Protein AF-A0A699QUN2-F1 (afdb_monomer)

Foldseek 3Di:
DVVQVVCVVVVVPDHFPDWDFDDDDPPPVCVVVVVVVVVVVVVVVVVVVVVVVVVVVVVVVVVVVVVVVVVVVVVVVVVVVVVVVVVVVVVVVLVVQCVVPPVVSVVVVVVVVVCVVCVPPQDWDFDPVPDDPDTDTDGPPPPPPDDDDDDDDDDPPPDPPPPPVVVVVVVVVVVVVVQQVQQKDFADPQKWKQKDAVNHRDDIDPDGGIDGHGGPPGIDIDIDGPPKDKDKDPWDWDADPVRDITTIMGMDIDD

Solvent-accessible surface area (backbone atoms only — not comparable to full-atom values): 15583 Å² total; per-residue (Å²): 117,71,66,65,53,51,38,62,72,65,70,64,86,68,78,85,88,68,86,53,82,78,78,83,76,71,55,84,94,48,38,68,60,54,52,48,53,50,53,50,50,54,51,50,52,52,50,53,52,49,54,52,50,54,52,49,53,52,50,51,51,52,50,51,53,51,49,54,54,51,52,52,50,51,50,52,52,51,51,52,50,51,51,50,51,52,51,49,54,49,50,52,52,51,54,53,43,34,75,74,47,44,71,58,40,56,51,51,52,50,51,49,52,49,49,64,76,36,71,87,52,91,68,81,51,82,56,87,82,63,82,57,105,61,84,59,65,64,75,73,79,75,76,83,70,86,74,87,76,90,80,81,84,81,83,75,68,84,59,78,78,71,73,57,61,71,61,52,49,51,50,50,52,52,50,51,50,54,50,54,62,54,16,59,41,80,47,56,86,79,46,32,40,40,37,22,45,82,82,44,81,78,47,80,49,76,73,67,40,81,43,84,48,61,41,76,88,53,35,49,78,47,78,41,70,76,65,71,46,74,52,69,51,69,86,38,83,44,77,46,99,87,73,50,75,43,57,37,50,44,78,49,75,54,119

Structure (mmCIF, N/CA/C/O backbone):
data_AF-A0A699QUN2-F1
#
_entry.id   AF-A0A699QUN2-F1
#
loop_
_atom_site.group_PDB
_atom_site.id
_atom_site.type_symbol
_atom_site.label_atom_id
_atom_site.label_alt_id
_atom_site.label_comp_id
_atom_site.label_asym_id
_atom_site.label_entity_id
_atom_site.label_seq_id
_atom_site.pdbx_PDB_ins_code
_atom_site.Cartn_x
_atom_site.Cartn_y
_atom_site.Cartn_z
_atom_site.occupancy
_atom_site.B_iso_or_equiv
_atom_site.auth_seq_id
_atom_site.auth_comp_id
_atom_site.auth_asym_id
_atom_site.auth_atom_id
_atom_site.pdbx_PDB_model_num
ATOM 1 N N . ASN A 1 1 ? -49.139 -5.709 41.988 1.00 57.75 1 ASN A N 1
ATOM 2 C CA . ASN A 1 1 ? -49.196 -4.240 42.141 1.00 57.75 1 ASN A CA 1
ATOM 3 C C . ASN A 1 1 ? -50.456 -3.815 42.882 1.00 57.75 1 ASN A C 1
ATOM 5 O O . ASN A 1 1 ? -51.545 -3.987 42.351 1.00 57.75 1 ASN A O 1
ATOM 9 N N . ALA A 1 2 ? -50.328 -3.329 44.121 1.00 63.03 2 ALA A N 1
ATOM 10 C CA . ALA A 1 2 ? -51.461 -2.827 44.912 1.00 63.03 2 ALA A CA 1
ATOM 11 C C . ALA A 1 2 ? -52.044 -1.532 44.315 1.00 63.03 2 ALA A C 1
ATOM 13 O O . ALA A 1 2 ? -53.252 -1.439 44.135 1.00 63.03 2 ALA A O 1
ATOM 14 N N . VAL A 1 3 ? -51.171 -0.635 43.849 1.00 63.34 3 VAL A N 1
ATOM 15 C CA . VAL A 1 3 ? -51.520 0.656 43.231 1.00 63.34 3 VAL A CA 1
ATOM 16 C C . VAL A 1 3 ? -52.421 0.504 41.997 1.00 63.34 3 VAL A C 1
ATOM 18 O O . VAL A 1 3 ? -53.424 1.196 41.873 1.00 63.34 3 VAL A O 1
ATOM 21 N N . ALA A 1 4 ? -52.139 -0.466 41.119 1.00 61.50 4 ALA A N 1
ATOM 22 C CA . ALA A 1 4 ? -52.975 -0.742 39.943 1.00 61.50 4 ALA A CA 1
ATOM 23 C C . ALA A 1 4 ? -54.412 -1.174 40.306 1.00 61.50 4 ALA A C 1
ATOM 25 O O . ALA A 1 4 ? -55.352 -0.894 39.567 1.00 61.50 4 ALA A O 1
ATOM 26 N N . ARG A 1 5 ? -54.596 -1.868 41.440 1.00 68.88 5 ARG A N 1
ATOM 27 C CA . ARG A 1 5 ? -55.929 -2.278 41.914 1.00 68.88 5 ARG A CA 1
ATOM 28 C C . ARG A 1 5 ? -56.696 -1.120 42.540 1.00 68.88 5 ARG A C 1
ATOM 30 O O . ARG A 1 5 ? -57.908 -1.061 42.360 1.00 68.88 5 ARG A O 1
ATOM 37 N N . ASP A 1 6 ? -56.008 -0.214 43.226 1.00 69.50 6 ASP A N 1
ATOM 38 C CA . ASP A 1 6 ? -56.639 0.969 43.815 1.00 69.50 6 ASP A CA 1
ATOM 39 C C . ASP A 1 6 ? -57.068 1.973 42.737 1.00 69.50 6 ASP A C 1
ATOM 41 O O . ASP A 1 6 ? -58.201 2.448 42.770 1.00 69.50 6 ASP A O 1
ATOM 45 N N . LEU A 1 7 ? -56.244 2.194 41.704 1.00 67.19 7 LEU A N 1
ATOM 46 C CA . LEU A 1 7 ? -56.600 3.037 40.551 1.00 67.19 7 LEU A CA 1
ATOM 47 C C . LEU A 1 7 ? -57.830 2.514 39.790 1.00 67.19 7 LEU A C 1
ATOM 49 O O . LEU A 1 7 ? -58.663 3.300 39.341 1.00 67.19 7 LEU A O 1
ATOM 53 N N . LYS A 1 8 ? -57.976 1.186 39.697 1.00 68.12 8 LYS A N 1
ATOM 54 C CA . LYS A 1 8 ? -59.126 0.534 39.054 1.00 68.12 8 LYS A CA 1
ATOM 55 C C . LYS A 1 8 ? -60.399 0.590 39.905 1.00 68.12 8 LYS A C 1
ATOM 57 O O . LYS A 1 8 ? -61.491 0.612 39.356 1.00 68.12 8 LYS A O 1
ATOM 62 N N . LYS A 1 9 ? -60.273 0.627 41.236 1.00 76.88 9 LYS A N 1
ATOM 63 C CA . LYS A 1 9 ? -61.409 0.838 42.152 1.00 76.88 9 LYS A CA 1
ATOM 64 C C . LYS A 1 9 ? -61.905 2.281 42.167 1.00 76.88 9 LYS A C 1
ATOM 66 O O . LYS A 1 9 ? -63.080 2.497 42.434 1.00 76.88 9 LYS A O 1
ATOM 71 N N . LEU A 1 10 ? -61.021 3.241 41.908 1.00 78.62 10 LEU A N 1
ATOM 72 C CA . LEU A 1 10 ? -61.346 4.669 41.868 1.00 78.62 10 LEU A CA 1
ATOM 73 C C . LEU A 1 10 ? -61.929 5.129 40.521 1.00 78.62 10 LEU A C 1
ATOM 75 O O . LEU A 1 10 ? -62.177 6.317 40.362 1.00 78.62 10 LEU A O 1
ATOM 79 N N . ASP A 1 11 ? -62.114 4.214 39.562 1.00 67.69 11 ASP A N 1
ATOM 80 C CA . ASP A 1 11 ? -62.575 4.493 38.192 1.00 67.69 11 ASP A CA 1
ATOM 81 C C . ASP A 1 11 ? -61.817 5.660 37.526 1.00 67.69 11 ASP A C 1
ATOM 83 O O . ASP A 1 11 ? -62.359 6.489 36.803 1.00 67.69 11 ASP A O 1
ATOM 87 N N . SER A 1 12 ? -60.514 5.745 37.814 1.00 69.62 12 SER A N 1
ATOM 88 C CA . SER A 1 12 ? -59.685 6.911 37.494 1.00 69.62 12 SER A CA 1
ATOM 89 C C . SER A 1 12 ? -59.387 7.069 35.996 1.00 69.62 12 SER A C 1
ATOM 91 O O . SER A 1 12 ? -58.803 8.078 35.606 1.00 69.62 12 SER A O 1
ATOM 93 N N . GLY A 1 13 ? -59.689 6.064 35.166 1.00 61.47 13 GLY A N 1
ATOM 94 C CA . GLY A 1 13 ? -59.331 6.044 33.741 1.00 61.47 13 GLY A CA 1
ATOM 95 C C . GLY A 1 13 ? -57.823 5.951 33.444 1.00 61.47 13 GLY A C 1
ATOM 96 O O . GLY A 1 13 ? -57.428 6.080 32.291 1.00 61.47 13 GLY A O 1
ATOM 97 N N . VAL A 1 14 ? -56.973 5.729 34.456 1.00 54.78 14 VAL A N 1
ATOM 98 C CA . VAL A 1 14 ? -55.505 5.669 34.324 1.00 54.78 14 VAL A CA 1
ATOM 99 C C . VAL A 1 14 ? -55.027 4.215 34.327 1.00 54.78 14 VAL A C 1
ATOM 101 O O . VAL A 1 14 ? -55.228 3.485 35.300 1.00 54.78 14 VAL A O 1
ATOM 104 N N . GLU A 1 15 ? -54.360 3.800 33.249 1.00 58.66 15 GLU A N 1
ATOM 105 C CA . GLU A 1 15 ? -53.767 2.469 33.088 1.00 58.66 15 GLU A CA 1
ATOM 106 C C . GLU A 1 15 ? -52.247 2.518 33.312 1.00 58.66 15 GLU A C 1
ATOM 108 O O . GLU A 1 15 ? -51.535 3.315 32.701 1.00 58.66 15 GLU A O 1
ATOM 113 N N . ILE A 1 16 ? -51.727 1.662 34.203 1.00 59.19 16 ILE A N 1
ATOM 114 C CA . ILE A 1 16 ? -50.277 1.530 34.406 1.00 59.19 16 ILE A CA 1
ATOM 115 C C . ILE A 1 16 ? -49.707 0.697 33.256 1.00 59.19 16 ILE A C 1
ATOM 117 O O . ILE A 1 16 ? -49.774 -0.530 33.287 1.00 59.19 16 ILE A O 1
ATOM 121 N N . LEU A 1 17 ? -49.124 1.375 32.267 1.00 67.12 17 LEU A N 1
ATOM 122 C CA . LEU A 1 17 ? -48.535 0.750 31.078 1.00 67.12 17 LEU A CA 1
ATOM 123 C C . LEU A 1 17 ? -47.199 0.042 31.369 1.00 67.12 17 LEU A C 1
ATOM 125 O O . LEU A 1 17 ? -46.899 -0.979 30.757 1.00 67.12 17 LEU A O 1
ATOM 129 N N . ALA A 1 18 ? -46.400 0.553 32.313 1.00 55.06 18 ALA A N 1
ATOM 130 C CA . ALA A 1 18 ? -45.135 -0.059 32.723 1.00 55.06 18 ALA A CA 1
ATOM 131 C C . ALA A 1 18 ? -44.720 0.359 34.144 1.00 55.06 18 ALA A C 1
ATOM 133 O O . ALA A 1 18 ? -45.026 1.457 34.605 1.00 55.06 18 ALA A O 1
ATOM 134 N N . THR A 1 19 ? -43.990 -0.515 34.840 1.00 64.56 19 THR A N 1
ATOM 135 C CA . THR A 1 19 ? -43.278 -0.205 36.090 1.00 64.56 19 THR A CA 1
ATOM 136 C C . THR A 1 19 ? -41.790 -0.400 35.825 1.00 64.56 19 THR A C 1
ATOM 138 O O . THR A 1 19 ? -41.364 -1.525 35.573 1.00 64.56 19 THR A O 1
ATOM 141 N N . VAL A 1 20 ? -41.012 0.684 35.840 1.00 56.09 20 VAL A N 1
ATOM 142 C CA . VAL A 1 20 ? -39.565 0.651 35.584 1.00 56.09 20 VAL A CA 1
ATOM 143 C C . VAL A 1 20 ? -38.830 0.691 36.922 1.00 56.09 20 VAL A C 1
ATOM 145 O O . VAL A 1 20 ? -39.090 1.563 37.747 1.00 56.09 20 VAL A O 1
ATOM 148 N N . VAL A 1 21 ? -37.943 -0.280 37.151 1.00 61.69 21 VAL A N 1
ATOM 149 C CA . VAL A 1 21 ? -37.075 -0.335 38.336 1.00 61.69 21 VAL A CA 1
ATOM 150 C C . VAL A 1 21 ? -35.795 0.431 38.019 1.00 61.69 21 VAL A C 1
ATOM 152 O O . VAL A 1 21 ? -35.067 0.052 37.106 1.00 61.69 21 VAL A O 1
ATOM 155 N N . GLU A 1 22 ? -35.528 1.507 38.757 1.00 58.03 22 GLU A N 1
ATOM 156 C CA . GLU A 1 22 ? -34.495 2.483 38.387 1.00 58.03 22 GLU A CA 1
ATOM 157 C C . GLU A 1 22 ? -33.083 2.133 38.898 1.00 58.03 22 GLU A C 1
ATOM 159 O O . GLU A 1 22 ? -32.103 2.717 38.443 1.00 58.03 22 GLU A O 1
ATOM 164 N N . SER A 1 23 ? -32.906 1.172 39.818 1.00 53.22 23 SER A N 1
ATOM 165 C CA . SER A 1 23 ? -31.558 0.799 40.292 1.00 53.22 23 SER A CA 1
ATOM 166 C C . SER A 1 23 ? -31.484 -0.587 40.939 1.00 53.22 23 SER A C 1
ATOM 168 O O . SER A 1 23 ? -32.211 -0.872 41.887 1.00 53.22 23 SER A O 1
ATOM 170 N N . ILE A 1 24 ? -30.528 -1.415 40.502 1.00 56.91 24 ILE A N 1
ATOM 171 C CA . ILE A 1 24 ? -30.120 -2.656 41.179 1.00 56.91 24 ILE A CA 1
ATOM 172 C C . ILE A 1 24 ? -28.636 -2.505 41.529 1.00 56.91 24 ILE A C 1
ATOM 174 O O . ILE A 1 24 ? -27.765 -2.797 40.715 1.00 56.91 24 ILE A O 1
ATOM 178 N N . HIS A 1 25 ? -28.328 -1.999 42.722 1.00 66.06 25 HIS A N 1
ATOM 179 C CA . HIS A 1 25 ? -26.957 -2.066 43.233 1.00 66.06 25 HIS A CA 1
ATOM 180 C C . HIS A 1 25 ? -26.686 -3.491 43.738 1.00 66.06 25 HIS A C 1
ATOM 182 O O . HIS A 1 25 ? -27.567 -4.073 44.381 1.00 66.06 25 HIS A O 1
ATOM 188 N N . PRO A 1 26 ? -25.505 -4.082 43.464 1.00 67.50 26 PRO A N 1
ATOM 189 C CA . PRO A 1 26 ? -25.192 -5.409 43.968 1.00 67.50 26 PRO A CA 1
ATOM 190 C C . PRO A 1 26 ? -25.201 -5.394 45.508 1.00 67.50 26 PRO A C 1
ATOM 192 O O . PRO A 1 26 ? -24.651 -4.470 46.114 1.00 67.50 26 PRO A O 1
ATOM 195 N N . PRO A 1 27 ? -25.828 -6.389 46.162 1.00 74.19 27 PRO A N 1
ATOM 196 C CA . PRO A 1 27 ? -25.902 -6.451 47.618 1.00 74.19 27 PRO A CA 1
ATOM 197 C C . PRO A 1 27 ? -24.494 -6.496 48.230 1.00 74.19 27 PRO A C 1
ATOM 199 O O . PRO A 1 27 ? -23.584 -7.100 47.659 1.00 74.19 27 PRO A O 1
ATOM 202 N N . ALA A 1 28 ? -24.308 -5.886 49.406 1.00 71.06 28 ALA A N 1
ATOM 203 C CA . ALA A 1 28 ? -22.988 -5.644 50.010 1.00 71.06 28 ALA A CA 1
ATOM 204 C C . ALA A 1 28 ? -22.102 -6.904 50.146 1.00 71.06 28 ALA A C 1
ATOM 206 O O . ALA A 1 28 ? -20.885 -6.813 50.014 1.00 71.06 28 ALA A O 1
ATOM 207 N N . GLY A 1 29 ? -22.700 -8.087 50.336 1.00 74.00 29 GLY A N 1
ATOM 208 C CA . GLY A 1 29 ? -21.975 -9.364 50.402 1.00 74.00 29 GLY A CA 1
ATOM 209 C C . GLY A 1 29 ? -21.431 -9.886 49.060 1.00 74.00 29 GLY A C 1
ATOM 210 O O . GLY A 1 29 ? -20.548 -10.737 49.064 1.00 74.00 29 GLY A O 1
ATOM 211 N N . ALA A 1 30 ? -21.918 -9.381 47.919 1.00 76.94 30 ALA A N 1
ATOM 212 C CA . ALA A 1 30 ? -21.550 -9.833 46.568 1.00 76.94 30 ALA A CA 1
ATOM 213 C C . ALA A 1 30 ? -20.803 -8.774 45.732 1.00 76.94 30 ALA A C 1
ATOM 215 O O . ALA A 1 30 ? -20.322 -9.080 44.639 1.00 76.94 30 ALA A O 1
ATOM 216 N N . ALA A 1 31 ? -20.673 -7.541 46.233 1.00 78.56 31 ALA A N 1
ATOM 217 C CA . ALA A 1 31 ? -20.021 -6.439 45.523 1.00 78.56 31 ALA A CA 1
ATOM 218 C C . ALA A 1 31 ? -18.580 -6.779 45.093 1.00 78.56 31 ALA A C 1
ATOM 220 O O . ALA A 1 31 ? -18.207 -6.538 43.947 1.00 78.56 31 ALA A O 1
ATOM 221 N N . ASN A 1 32 ? -17.797 -7.429 45.963 1.00 81.44 32 ASN A N 1
ATOM 222 C CA . ASN A 1 32 ? -16.419 -7.836 45.656 1.00 81.44 32 ASN A CA 1
ATOM 223 C C . ASN A 1 32 ? -16.340 -8.812 44.471 1.00 81.44 32 ASN A C 1
ATOM 225 O O . ASN A 1 32 ? -15.473 -8.664 43.613 1.00 81.44 32 ASN A O 1
ATOM 229 N N . ALA A 1 33 ? -17.266 -9.773 44.388 1.00 85.69 33 ALA A N 1
ATOM 230 C CA . ALA A 1 33 ? -17.332 -10.705 43.264 1.00 85.69 33 ALA A CA 1
ATOM 231 C C . ALA A 1 33 ? -17.708 -9.979 41.961 1.00 85.69 33 ALA A C 1
ATOM 233 O O . ALA A 1 33 ? -17.104 -10.225 40.920 1.00 85.69 33 ALA A O 1
ATOM 234 N N . TYR A 1 34 ? -18.641 -9.024 42.027 1.00 84.69 34 TYR A N 1
ATOM 235 C CA . TYR A 1 34 ? -19.013 -8.186 40.883 1.00 84.69 34 TYR A CA 1
ATOM 236 C C . TYR A 1 34 ? -17.848 -7.324 40.378 1.00 84.69 34 TYR A C 1
ATOM 238 O O . TYR A 1 34 ? -17.599 -7.260 39.175 1.00 84.69 34 TYR A O 1
ATOM 246 N N . HIS A 1 35 ? -17.104 -6.677 41.279 1.00 87.00 35 HIS A N 1
ATOM 247 C CA . HIS A 1 35 ? -15.918 -5.901 40.913 1.00 87.00 35 HIS A CA 1
ATOM 248 C C . HIS A 1 35 ? -14.803 -6.786 40.345 1.00 87.00 35 HIS A C 1
ATOM 250 O O . HIS A 1 35 ? -14.142 -6.377 39.393 1.00 87.00 35 HIS A O 1
ATOM 256 N N . ALA A 1 36 ? -14.634 -8.009 40.858 1.00 90.69 36 ALA A N 1
ATOM 257 C CA . ALA A 1 36 ? -13.678 -8.968 40.312 1.00 90.69 36 ALA A CA 1
ATOM 258 C C . ALA A 1 36 ? -14.030 -9.378 38.871 1.00 90.69 36 ALA A C 1
ATOM 260 O O . ALA A 1 36 ? -13.145 -9.403 38.018 1.00 90.69 36 ALA A O 1
ATOM 261 N N . VAL A 1 37 ? -15.311 -9.627 38.567 1.00 93.56 37 VAL A N 1
ATOM 262 C CA . VAL A 1 37 ? -15.767 -9.906 37.191 1.00 93.56 37 VAL A CA 1
ATOM 263 C C . VAL A 1 37 ? -15.518 -8.707 36.277 1.00 93.56 37 VAL A C 1
ATOM 265 O O . VAL A 1 37 ? -15.000 -8.878 35.176 1.00 93.56 37 VAL A O 1
ATOM 268 N N . GLN A 1 38 ? -15.815 -7.487 36.734 1.00 90.31 38 GLN A N 1
ATOM 269 C CA . GLN A 1 38 ? -15.546 -6.275 35.953 1.00 90.31 38 GLN A CA 1
ATOM 270 C C . GLN A 1 38 ? -14.048 -6.079 35.684 1.00 90.31 38 GLN A C 1
ATOM 272 O O . GLN A 1 38 ? -13.654 -5.816 34.549 1.00 90.31 38 GLN A O 1
ATOM 277 N N . ALA A 1 39 ? -13.199 -6.262 36.697 1.00 93.31 39 ALA A N 1
ATOM 278 C CA . ALA A 1 39 ? -11.749 -6.177 36.545 1.00 93.31 39 ALA A CA 1
ATOM 279 C C . ALA A 1 39 ? -11.210 -7.249 35.581 1.00 93.31 39 ALA A C 1
ATOM 281 O O . ALA A 1 39 ? -10.374 -6.952 34.722 1.00 93.31 39 ALA A O 1
ATOM 282 N N . ALA A 1 40 ? -11.721 -8.481 35.673 1.00 95.06 40 ALA A N 1
ATOM 283 C CA . ALA A 1 40 ? -11.396 -9.554 34.738 1.00 95.06 40 ALA A CA 1
ATOM 284 C C . ALA A 1 40 ? -11.837 -9.216 33.305 1.00 95.06 40 ALA A C 1
ATOM 286 O O . ALA A 1 40 ? -11.082 -9.457 32.364 1.00 95.06 40 ALA A O 1
ATOM 287 N N . GLN A 1 41 ? -13.008 -8.597 33.126 1.00 97.19 41 GLN A N 1
ATOM 288 C CA . GLN A 1 41 ? -13.494 -8.165 31.816 1.00 97.19 41 GLN A CA 1
ATOM 289 C C . GLN A 1 41 ? -12.615 -7.063 31.211 1.00 97.19 41 GLN A C 1
ATOM 291 O O . GLN A 1 41 ? -12.249 -7.159 30.040 1.00 97.19 41 GLN A O 1
ATOM 296 N N . ILE A 1 42 ? -12.217 -6.061 32.001 1.00 94.81 42 ILE A N 1
ATOM 297 C CA . ILE A 1 42 ? -11.279 -5.014 31.563 1.00 94.81 42 ILE A CA 1
ATOM 298 C C . ILE A 1 42 ? -9.937 -5.640 31.156 1.00 94.81 42 ILE A C 1
ATOM 300 O O . ILE A 1 42 ? -9.399 -5.327 30.095 1.00 94.81 42 ILE A O 1
ATOM 304 N N . SER A 1 43 ? -9.425 -6.578 31.959 1.00 97.31 43 SER A N 1
ATOM 305 C CA . SER A 1 43 ? -8.168 -7.286 31.679 1.00 97.31 43 SER A CA 1
ATOM 306 C C . SER A 1 43 ? -8.251 -8.108 30.389 1.00 97.31 43 SER A C 1
ATOM 308 O O . SER A 1 43 ? -7.343 -8.060 29.562 1.00 97.31 43 SER A O 1
ATOM 310 N N . ALA A 1 44 ? -9.361 -8.819 30.172 1.00 96.62 44 ALA A N 1
ATOM 311 C CA . ALA A 1 44 ? -9.600 -9.585 28.953 1.00 96.62 44 ALA A CA 1
ATOM 312 C C . ALA A 1 44 ? -9.675 -8.677 27.715 1.00 96.62 44 ALA A C 1
ATOM 314 O O . ALA A 1 44 ? -9.061 -8.977 26.693 1.00 96.62 44 ALA A O 1
ATOM 315 N N . GLN A 1 45 ? -10.370 -7.539 27.809 1.00 97.00 45 GLN A N 1
ATOM 316 C CA . GLN A 1 45 ? -10.430 -6.560 26.721 1.00 97.00 45 GLN A CA 1
ATOM 317 C C . GLN A 1 45 ? -9.053 -5.961 26.411 1.00 97.00 45 GLN A C 1
ATOM 319 O O . GLN A 1 45 ? -8.708 -5.825 25.237 1.00 97.00 45 GLN A O 1
ATOM 324 N N . ALA A 1 46 ? -8.242 -5.670 27.433 1.00 97.31 46 ALA A N 1
ATOM 325 C CA . ALA A 1 46 ? -6.875 -5.187 27.255 1.00 97.31 46 ALA A CA 1
ATOM 326 C C . ALA A 1 46 ? -5.983 -6.221 26.546 1.00 97.31 46 ALA A C 1
ATOM 328 O O . ALA A 1 46 ? -5.245 -5.865 25.627 1.00 97.31 46 ALA A O 1
ATOM 329 N N . LEU A 1 47 ? -6.088 -7.505 26.911 1.00 97.88 47 LEU A N 1
ATOM 330 C CA . LEU A 1 47 ? -5.363 -8.589 26.238 1.00 97.88 47 LEU A CA 1
ATOM 331 C C . LEU A 1 47 ? -5.791 -8.736 24.773 1.00 97.88 47 LEU A C 1
ATOM 333 O O . LEU A 1 47 ? -4.937 -8.798 23.895 1.00 97.88 47 LEU A O 1
ATOM 337 N N . ILE A 1 48 ? -7.097 -8.713 24.488 1.00 97.62 48 ILE A N 1
ATOM 338 C CA . ILE A 1 48 ? -7.610 -8.779 23.110 1.00 97.62 48 ILE A CA 1
ATOM 339 C C . ILE A 1 48 ? -7.098 -7.596 22.281 1.00 97.62 48 ILE A C 1
ATOM 341 O O . ILE A 1 48 ? -6.685 -7.780 21.137 1.00 97.62 48 ILE A O 1
ATOM 345 N N . ALA A 1 49 ? -7.121 -6.383 22.839 1.00 96.06 49 ALA A N 1
ATOM 346 C CA . ALA A 1 49 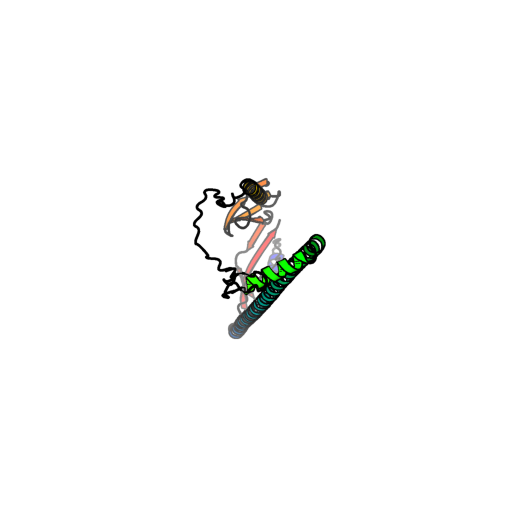? -6.617 -5.196 22.157 1.00 96.06 49 ALA A CA 1
ATOM 347 C C . ALA A 1 49 ? -5.110 -5.302 21.872 1.00 96.06 49 ALA A C 1
ATOM 349 O O . ALA A 1 49 ? -4.683 -4.995 20.760 1.00 96.06 49 ALA A O 1
ATOM 350 N N . ARG A 1 50 ? -4.321 -5.795 22.837 1.00 97.75 50 ARG A N 1
ATOM 351 C CA . ARG A 1 50 ? -2.878 -6.021 22.678 1.00 97.75 50 ARG A CA 1
ATOM 352 C C . ARG A 1 50 ? -2.572 -7.026 21.569 1.00 97.75 50 ARG A C 1
ATOM 354 O O . ARG A 1 50 ? -1.765 -6.719 20.698 1.00 97.75 50 ARG A O 1
ATOM 361 N N . GLU A 1 51 ? -3.219 -8.189 21.580 1.00 97.31 51 GLU A N 1
ATOM 362 C CA . GLU A 1 51 ? -2.989 -9.226 20.564 1.00 97.31 51 GLU A CA 1
ATOM 363 C C . GLU A 1 51 ? -3.437 -8.767 19.171 1.00 97.31 51 GLU A C 1
ATOM 365 O O . GLU A 1 51 ? -2.763 -9.030 18.178 1.00 97.31 51 GLU A O 1
ATOM 370 N N . ARG A 1 52 ? -4.533 -8.001 19.079 1.00 97.88 52 ARG A N 1
ATOM 371 C CA . ARG A 1 52 ? -4.940 -7.369 17.814 1.00 97.88 52 ARG A CA 1
ATOM 372 C C . ARG A 1 52 ? -3.920 -6.347 17.320 1.00 97.88 52 ARG A C 1
ATOM 374 O O . ARG A 1 52 ? -3.685 -6.291 16.118 1.00 97.88 52 ARG A O 1
ATOM 381 N N . GLY A 1 53 ? -3.322 -5.569 18.222 1.00 98.00 53 GLY A N 1
ATOM 382 C CA . GLY A 1 53 ? -2.226 -4.657 17.895 1.00 98.00 53 GLY A CA 1
ATOM 383 C C . GLY A 1 53 ? -1.023 -5.406 17.325 1.00 98.00 53 GLY A C 1
ATOM 384 O O . GLY A 1 53 ? -0.598 -5.114 16.213 1.00 98.00 53 GLY A O 1
ATOM 385 N N . ALA A 1 54 ? -0.559 -6.448 18.020 1.00 97.38 54 ALA A N 1
ATOM 386 C CA . ALA A 1 54 ? 0.559 -7.275 17.564 1.00 97.38 54 ALA A CA 1
ATOM 387 C C . ALA A 1 54 ? 0.284 -7.947 16.204 1.00 97.38 54 ALA A C 1
ATOM 389 O O . ALA A 1 54 ? 1.147 -7.956 15.326 1.00 97.38 54 ALA A O 1
ATOM 390 N N . ALA A 1 55 ? -0.932 -8.461 15.996 1.00 97.00 55 ALA A N 1
ATOM 391 C CA . ALA A 1 55 ? -1.340 -9.037 14.717 1.00 97.00 55 ALA A CA 1
ATOM 392 C C . ALA A 1 55 ? -1.376 -7.992 13.586 1.00 97.00 55 ALA A C 1
ATOM 394 O O . ALA A 1 55 ? -0.968 -8.291 12.463 1.00 97.00 55 ALA A O 1
ATOM 395 N N . ALA A 1 56 ? -1.838 -6.768 13.869 1.00 97.88 56 ALA A N 1
ATOM 396 C CA . ALA A 1 56 ? -1.838 -5.672 12.903 1.00 97.88 56 ALA A CA 1
ATOM 397 C C . ALA A 1 56 ? -0.410 -5.245 12.532 1.00 97.88 56 ALA A C 1
ATOM 399 O O . ALA A 1 56 ? -0.116 -5.087 11.348 1.00 97.88 56 ALA A O 1
ATOM 400 N N . ASP A 1 57 ? 0.493 -5.138 13.509 1.00 97.88 57 ASP A N 1
ATOM 401 C CA . ASP A 1 57 ? 1.906 -4.829 13.267 1.00 97.88 57 ASP A CA 1
ATOM 402 C C . ASP A 1 57 ? 2.565 -5.897 12.388 1.00 97.88 57 ASP A C 1
ATOM 404 O O . ASP A 1 57 ? 3.226 -5.576 11.398 1.00 97.88 57 ASP A O 1
ATOM 408 N N . GLN A 1 58 ? 2.325 -7.178 12.684 1.00 97.69 58 GLN A N 1
ATOM 409 C CA . GLN A 1 58 ? 2.837 -8.281 11.874 1.00 97.69 58 GLN A CA 1
ATOM 410 C C . GLN A 1 58 ? 2.278 -8.254 10.442 1.00 97.69 58 GLN A C 1
ATOM 412 O O . GLN A 1 58 ? 3.026 -8.483 9.489 1.00 97.69 58 GLN A O 1
ATOM 417 N N . ALA A 1 59 ? 0.989 -7.951 10.267 1.00 97.75 59 ALA A N 1
ATOM 418 C CA . ALA A 1 59 ? 0.378 -7.822 8.946 1.00 97.75 59 ALA A CA 1
ATOM 419 C C . ALA A 1 59 ? 0.971 -6.645 8.153 1.00 97.75 59 ALA A C 1
ATOM 421 O O . ALA A 1 59 ? 1.292 -6.808 6.977 1.00 97.75 59 ALA A O 1
ATOM 422 N N . ASN A 1 60 ? 1.178 -5.495 8.799 1.00 97.62 60 ASN A N 1
ATOM 423 C CA . ASN A 1 60 ? 1.794 -4.319 8.184 1.00 97.62 60 ASN A CA 1
ATOM 424 C C . ASN A 1 60 ? 3.239 -4.603 7.751 1.00 97.62 60 ASN A C 1
ATOM 426 O O . ASN A 1 60 ? 3.628 -4.251 6.638 1.00 97.62 60 ASN A O 1
ATOM 430 N N . LEU A 1 61 ? 4.024 -5.288 8.589 1.00 98.50 61 LEU A N 1
ATOM 431 C CA . LEU A 1 61 ? 5.379 -5.717 8.234 1.00 98.50 61 LEU A CA 1
ATOM 432 C C . LEU A 1 61 ? 5.367 -6.688 7.049 1.00 98.50 61 LEU A C 1
ATOM 434 O O . LEU A 1 61 ? 6.128 -6.509 6.102 1.00 98.50 61 LEU A O 1
ATOM 438 N N . ALA A 1 62 ? 4.477 -7.682 7.048 1.00 97.75 62 ALA A N 1
ATOM 439 C CA . ALA A 1 62 ? 4.354 -8.611 5.926 1.00 97.75 62 ALA A CA 1
ATOM 440 C C . ALA A 1 62 ? 3.961 -7.893 4.621 1.00 97.75 62 ALA A C 1
ATOM 442 O O . ALA A 1 62 ? 4.526 -8.182 3.566 1.00 97.75 62 ALA A O 1
ATOM 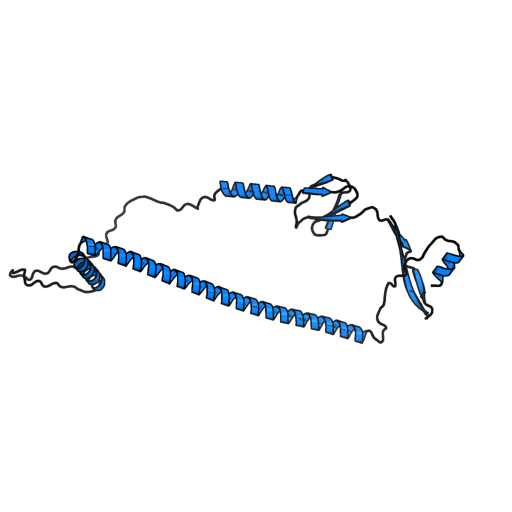443 N N . GLN A 1 63 ? 3.040 -6.926 4.691 1.00 98.31 63 GLN A N 1
ATOM 444 C CA . GLN A 1 63 ? 2.644 -6.098 3.548 1.00 98.31 63 GLN A CA 1
ATOM 445 C C . GLN A 1 63 ? 3.798 -5.233 3.035 1.00 98.31 63 GLN A C 1
ATOM 447 O O . GLN A 1 63 ? 4.010 -5.181 1.826 1.00 98.31 63 GLN A O 1
ATOM 452 N N . LEU A 1 64 ? 4.576 -4.619 3.931 1.00 98.31 64 LEU A N 1
ATOM 453 C CA . LEU A 1 64 ? 5.768 -3.851 3.569 1.00 98.31 64 LEU A CA 1
ATOM 454 C C . LEU A 1 64 ? 6.810 -4.731 2.863 1.00 98.31 64 LEU A C 1
ATOM 456 O O . LEU A 1 64 ? 7.362 -4.352 1.834 1.00 98.31 64 LEU A O 1
ATOM 460 N N . HIS A 1 65 ? 7.076 -5.926 3.390 1.00 98.25 65 HIS A N 1
ATOM 461 C CA . HIS A 1 65 ? 8.012 -6.859 2.761 1.00 98.25 65 HIS A CA 1
ATOM 462 C C . HIS A 1 65 ? 7.519 -7.299 1.378 1.00 98.25 65 HIS A C 1
ATOM 464 O O . HIS A 1 65 ? 8.308 -7.360 0.434 1.00 98.25 65 HIS A O 1
ATOM 470 N N . ALA A 1 66 ? 6.218 -7.566 1.241 1.00 97.94 66 ALA A N 1
ATOM 471 C CA . ALA A 1 66 ? 5.612 -7.911 -0.038 1.00 97.94 66 ALA A CA 1
ATOM 472 C C . ALA A 1 66 ? 5.709 -6.758 -1.049 1.00 97.94 66 ALA A C 1
ATOM 474 O O . ALA A 1 66 ? 6.049 -7.005 -2.206 1.00 97.94 66 ALA A O 1
ATOM 475 N N . SER A 1 67 ? 5.469 -5.509 -0.627 1.00 98.19 67 SER A N 1
ATOM 476 C CA . SER A 1 67 ? 5.580 -4.347 -1.513 1.00 98.19 67 SER A CA 1
ATOM 477 C C . SER A 1 67 ? 7.020 -4.126 -1.967 1.00 98.19 67 SER A C 1
ATOM 479 O O . SER A 1 67 ? 7.255 -3.995 -3.160 1.00 98.19 67 SER A O 1
ATOM 481 N N . ILE A 1 68 ? 7.997 -4.198 -1.055 1.00 98.44 68 ILE A N 1
ATOM 482 C CA . ILE A 1 68 ? 9.423 -4.069 -1.397 1.00 98.44 68 ILE A CA 1
ATOM 483 C C . ILE A 1 68 ? 9.848 -5.161 -2.386 1.00 98.44 68 ILE A C 1
ATOM 485 O O . ILE A 1 68 ? 10.513 -4.869 -3.379 1.00 98.44 68 ILE A O 1
ATOM 489 N N . ALA A 1 69 ? 9.454 -6.415 -2.148 1.00 97.62 69 ALA A N 1
ATOM 490 C CA . ALA A 1 69 ? 9.780 -7.520 -3.046 1.00 97.62 69 ALA A CA 1
ATOM 491 C C . ALA A 1 69 ? 9.158 -7.328 -4.439 1.00 97.62 69 ALA A C 1
ATOM 493 O O . ALA A 1 69 ? 9.821 -7.561 -5.451 1.00 97.62 69 ALA A O 1
ATOM 494 N N . HIS A 1 70 ? 7.904 -6.873 -4.495 1.00 98.12 70 HIS A N 1
ATOM 495 C CA . HIS A 1 70 ? 7.215 -6.593 -5.748 1.00 98.12 70 HIS A CA 1
ATOM 496 C C . HIS A 1 70 ? 7.852 -5.418 -6.504 1.00 98.12 70 HIS A C 1
ATOM 498 O O . HIS A 1 70 ? 8.103 -5.524 -7.704 1.00 98.12 70 HIS A O 1
ATOM 504 N N . ASP A 1 71 ? 8.166 -4.324 -5.813 1.00 97.62 71 ASP A N 1
ATOM 505 C CA . ASP A 1 71 ? 8.790 -3.141 -6.407 1.00 97.62 71 ASP A CA 1
ATOM 506 C C . ASP A 1 71 ? 10.191 -3.457 -6.939 1.00 97.62 71 ASP A C 1
ATOM 508 O O . ASP A 1 71 ? 10.529 -3.067 -8.059 1.00 97.62 71 ASP A O 1
ATOM 512 N N . GLN A 1 72 ? 10.976 -4.243 -6.197 1.00 98.00 72 GLN A N 1
ATOM 513 C CA . GLN A 1 72 ? 12.291 -4.700 -6.640 1.00 98.00 72 GLN A CA 1
ATOM 514 C C . GLN A 1 72 ? 12.192 -5.604 -7.875 1.00 98.00 72 GLN A C 1
ATOM 516 O O . GLN A 1 72 ? 12.956 -5.439 -8.828 1.00 98.00 72 GLN A O 1
ATOM 521 N N . ALA A 1 73 ? 11.240 -6.543 -7.891 1.00 98.06 73 ALA A N 1
ATOM 522 C CA . ALA A 1 73 ? 11.001 -7.402 -9.047 1.00 98.06 73 ALA A CA 1
ATOM 523 C C . ALA A 1 73 ? 10.566 -6.584 -10.274 1.00 98.06 73 ALA A C 1
ATOM 525 O O . ALA A 1 73 ? 11.070 -6.804 -11.378 1.00 98.06 73 ALA A O 1
ATOM 526 N N . ALA A 1 74 ? 9.684 -5.599 -10.084 1.00 97.81 74 ALA A N 1
ATOM 527 C CA . ALA A 1 74 ? 9.237 -4.703 -11.142 1.00 97.81 74 ALA A CA 1
ATOM 528 C C . ALA A 1 74 ? 10.393 -3.851 -11.692 1.00 97.81 74 ALA A C 1
ATOM 530 O O . ALA A 1 74 ? 10.538 -3.746 -12.912 1.00 97.81 74 ALA A O 1
ATOM 531 N N . ALA A 1 75 ? 11.241 -3.290 -10.826 1.00 97.69 75 ALA A N 1
ATOM 532 C CA . ALA A 1 75 ? 12.424 -2.532 -11.228 1.00 97.69 75 ALA A CA 1
ATOM 533 C C . ALA A 1 75 ? 13.395 -3.395 -12.049 1.00 97.69 75 ALA A C 1
ATOM 535 O O . ALA A 1 75 ? 13.724 -3.031 -13.177 1.00 97.69 75 ALA A O 1
ATOM 536 N N . ASN A 1 76 ? 13.750 -4.579 -11.541 1.00 98.12 76 ASN A N 1
ATOM 537 C CA . ASN A 1 76 ? 14.637 -5.511 -12.236 1.00 98.12 76 ASN A CA 1
ATOM 538 C C . ASN A 1 76 ? 14.058 -5.949 -13.591 1.00 98.12 76 ASN A C 1
ATOM 540 O O . ASN A 1 76 ? 14.763 -5.971 -14.595 1.00 98.12 76 ASN A O 1
ATOM 544 N N . SER A 1 77 ? 12.755 -6.245 -13.656 1.00 97.38 77 SER A N 1
ATOM 545 C CA . SER A 1 77 ? 12.110 -6.615 -14.922 1.00 97.38 77 SER A CA 1
ATOM 546 C C . SER A 1 77 ? 12.202 -5.496 -15.964 1.00 97.38 77 SER A C 1
ATOM 548 O O . SER A 1 77 ? 12.523 -5.759 -17.121 1.00 97.38 77 SER A O 1
ATOM 550 N N . ARG A 1 78 ? 11.994 -4.236 -15.556 1.00 97.44 78 ARG A N 1
ATOM 551 C CA . ARG A 1 78 ? 12.094 -3.070 -16.443 1.00 97.44 78 ARG A CA 1
ATOM 552 C C . ARG A 1 78 ? 13.524 -2.829 -16.906 1.00 97.44 78 ARG A C 1
ATOM 554 O O . ARG A 1 78 ? 13.722 -2.505 -18.072 1.00 97.44 78 ARG A O 1
ATOM 561 N N . GLU A 1 79 ? 14.506 -3.011 -16.029 1.00 97.50 79 GLU A N 1
ATOM 562 C CA . GLU A 1 79 ? 15.923 -2.896 -16.377 1.00 97.50 79 GLU A CA 1
ATOM 563 C C . GLU A 1 79 ? 16.342 -3.964 -17.395 1.00 97.50 79 GLU A C 1
ATOM 565 O O . GLU A 1 79 ? 16.936 -3.637 -18.425 1.00 97.50 79 GLU A O 1
ATOM 570 N N . VAL A 1 80 ? 15.950 -5.224 -17.172 1.00 97.50 80 VAL A N 1
ATOM 571 C CA . VAL A 1 80 ? 16.206 -6.330 -18.107 1.00 97.50 80 VAL A CA 1
ATOM 572 C C . VAL A 1 80 ? 15.524 -6.076 -19.450 1.00 97.50 80 VAL A C 1
ATOM 574 O O . VAL A 1 80 ? 16.158 -6.225 -20.492 1.00 97.50 80 VAL A O 1
ATOM 577 N N . MET A 1 81 ? 14.259 -5.643 -19.451 1.00 97.62 81 MET A N 1
ATOM 578 C CA . MET A 1 81 ? 13.536 -5.320 -20.685 1.00 97.62 81 MET A CA 1
ATOM 579 C C . MET A 1 81 ? 14.176 -4.152 -21.442 1.00 97.62 81 MET A C 1
ATOM 581 O O . MET A 1 81 ? 14.346 -4.244 -22.653 1.00 97.62 81 MET A O 1
ATOM 585 N N . SER A 1 82 ? 14.561 -3.080 -20.748 1.00 97.25 82 SER A N 1
ATOM 586 C CA . SER A 1 82 ? 15.229 -1.919 -21.350 1.00 97.25 82 SER A CA 1
ATOM 587 C C . SER A 1 82 ? 16.585 -2.298 -21.953 1.00 97.25 82 SER A C 1
ATOM 589 O O . SER A 1 82 ? 16.911 -1.917 -23.082 1.00 97.25 82 SER A O 1
ATOM 591 N N . THR A 1 83 ? 17.354 -3.122 -21.236 1.00 97.31 83 THR A N 1
ATOM 592 C CA . THR A 1 83 ? 18.639 -3.647 -21.709 1.00 97.31 83 THR A CA 1
ATOM 593 C C . THR A 1 83 ? 18.448 -4.534 -22.938 1.00 97.31 83 THR A C 1
ATOM 595 O O . THR A 1 83 ? 19.160 -4.368 -23.927 1.00 97.31 83 THR A O 1
ATOM 598 N N . ALA A 1 84 ? 17.451 -5.425 -22.921 1.00 97.25 84 ALA A N 1
ATOM 599 C CA . ALA A 1 84 ? 17.127 -6.290 -24.052 1.00 97.25 84 ALA A CA 1
ATOM 600 C C . ALA A 1 84 ? 16.675 -5.489 -25.285 1.00 97.25 84 ALA A C 1
ATOM 602 O O . ALA A 1 84 ? 17.152 -5.750 -26.384 1.00 97.25 84 ALA A O 1
ATOM 603 N N . GLN A 1 85 ? 15.820 -4.477 -25.109 1.00 97.50 85 GLN A N 1
ATOM 604 C CA . GLN A 1 85 ? 15.386 -3.586 -26.193 1.00 97.50 85 GLN A CA 1
ATOM 605 C C . GLN A 1 85 ? 16.556 -2.797 -26.785 1.00 97.50 85 GLN A C 1
ATOM 607 O O . GLN A 1 85 ? 16.670 -2.671 -28.001 1.00 97.50 85 GLN A O 1
ATOM 612 N N . SER A 1 86 ? 17.453 -2.293 -25.936 1.00 97.56 86 SER A N 1
ATOM 613 C CA . SER A 1 86 ? 18.652 -1.582 -26.388 1.00 97.56 86 SER A CA 1
ATOM 614 C C . SER A 1 86 ? 19.589 -2.504 -27.173 1.00 97.56 86 SER A C 1
ATOM 616 O O . SER A 1 86 ? 20.131 -2.101 -28.202 1.00 97.56 86 SER A O 1
ATOM 618 N N . ALA A 1 87 ? 19.759 -3.750 -26.717 1.00 95.69 87 ALA A N 1
ATOM 619 C CA . ALA A 1 87 ? 20.552 -4.759 -27.411 1.00 95.69 87 ALA A CA 1
ATOM 620 C C . ALA A 1 87 ? 19.941 -5.141 -28.769 1.00 95.69 87 ALA A C 1
ATOM 622 O O . ALA A 1 87 ? 20.677 -5.238 -29.747 1.00 95.69 87 ALA A O 1
ATOM 623 N N . ASP A 1 88 ? 18.617 -5.291 -28.847 1.00 96.19 88 ASP A N 1
ATOM 624 C CA . ASP A 1 88 ? 17.897 -5.583 -30.092 1.00 96.19 88 ASP A CA 1
ATOM 625 C C . ASP A 1 88 ? 18.023 -4.439 -31.110 1.00 96.19 88 ASP A C 1
ATOM 627 O O . ASP A 1 88 ? 18.424 -4.657 -32.254 1.00 96.19 88 ASP A O 1
ATOM 631 N N . LEU A 1 89 ? 17.803 -3.191 -30.677 1.00 95.31 89 LEU A N 1
ATOM 632 C CA . LEU A 1 89 ? 17.994 -2.006 -31.521 1.00 95.31 89 LEU A CA 1
ATOM 633 C C . LEU A 1 89 ? 19.431 -1.898 -32.036 1.00 95.31 89 LEU A C 1
ATOM 635 O O . LEU A 1 89 ? 19.650 -1.610 -33.216 1.00 95.31 89 LEU A O 1
ATOM 639 N N . ARG A 1 90 ? 20.416 -2.147 -31.166 1.00 92.56 90 ARG A N 1
ATOM 640 C CA . ARG A 1 90 ? 21.830 -2.151 -31.545 1.00 92.56 90 ARG A CA 1
ATOM 641 C C . ARG A 1 90 ? 22.126 -3.250 -32.561 1.00 92.56 90 ARG A C 1
ATOM 643 O O . ARG A 1 90 ? 22.752 -2.963 -33.576 1.00 92.56 90 ARG A O 1
ATOM 650 N N . PHE A 1 91 ? 21.653 -4.470 -32.323 1.00 95.12 91 PHE A N 1
ATOM 651 C CA . PHE A 1 91 ? 21.838 -5.589 -33.243 1.00 95.12 91 PHE A CA 1
ATOM 652 C C . PHE A 1 91 ? 21.217 -5.302 -34.617 1.00 95.12 91 PHE A C 1
ATOM 654 O O . PHE A 1 91 ? 21.863 -5.508 -35.644 1.00 95.12 91 PHE A O 1
ATOM 661 N N . GLY A 1 92 ? 20.003 -4.746 -34.653 1.00 95.44 92 GLY A N 1
ATOM 662 C CA . GLY A 1 92 ? 19.352 -4.326 -35.893 1.00 95.44 92 GLY A CA 1
ATOM 663 C C . GLY A 1 92 ? 20.139 -3.243 -36.640 1.00 95.44 92 GLY A C 1
ATOM 664 O O . GLY A 1 92 ? 20.308 -3.329 -37.858 1.00 95.44 92 GLY A O 1
ATOM 665 N N . ALA A 1 93 ? 20.676 -2.250 -35.925 1.00 91.69 93 ALA A N 1
ATOM 666 C CA . ALA A 1 93 ? 21.530 -1.219 -36.513 1.00 91.69 93 ALA A CA 1
ATOM 667 C C . ALA A 1 93 ? 22.841 -1.800 -37.073 1.00 91.69 93 ALA A C 1
ATOM 669 O O . ALA A 1 93 ? 23.253 -1.438 -38.176 1.00 91.69 93 ALA A O 1
ATOM 670 N N . GLU A 1 94 ? 23.467 -2.738 -36.358 1.00 90.81 94 GLU A N 1
ATOM 671 C CA . GLU A 1 94 ? 24.680 -3.434 -36.799 1.00 90.81 94 GLU A CA 1
ATOM 672 C C . GLU A 1 94 ? 24.416 -4.294 -38.045 1.00 90.81 94 GLU A C 1
ATOM 674 O O . GLU A 1 94 ? 25.176 -4.225 -39.013 1.00 90.81 94 GLU A O 1
ATOM 679 N N . GLN A 1 95 ? 23.302 -5.034 -38.083 1.00 93.62 95 GLN A N 1
ATOM 680 C CA . GLN A 1 95 ? 22.899 -5.816 -39.255 1.00 93.62 95 GLN A CA 1
ATOM 681 C C . GLN A 1 95 ? 22.687 -4.918 -40.483 1.00 93.62 95 GLN A C 1
ATOM 683 O O . GLN A 1 95 ? 23.146 -5.244 -41.580 1.00 93.62 95 GLN A O 1
ATOM 688 N N . GLN A 1 96 ? 22.027 -3.768 -40.311 1.00 93.25 96 GLN A N 1
ATOM 689 C CA . GLN A 1 96 ? 21.831 -2.793 -41.387 1.00 93.25 96 GLN A CA 1
ATOM 690 C C . GLN A 1 96 ? 23.149 -2.154 -41.844 1.00 93.25 96 GLN A C 1
ATOM 692 O O . GLN A 1 96 ? 23.344 -1.957 -43.045 1.00 93.25 96 GLN A O 1
ATOM 697 N N . GLY A 1 97 ? 24.053 -1.835 -40.913 1.00 91.31 97 GLY A N 1
ATOM 698 C CA . GLY A 1 97 ? 25.390 -1.320 -41.215 1.00 91.31 97 GLY A CA 1
ATOM 699 C C . GLY A 1 97 ? 26.204 -2.314 -42.042 1.00 91.31 97 GLY A C 1
ATOM 700 O O . GLY A 1 97 ? 26.740 -1.960 -43.094 1.00 91.31 97 GLY A O 1
ATOM 701 N N . TYR A 1 98 ? 26.195 -3.586 -41.639 1.00 93.56 98 TYR A N 1
ATOM 702 C CA . TYR A 1 98 ? 26.845 -4.662 -42.381 1.00 93.56 98 TYR A CA 1
ATOM 703 C C . TYR A 1 98 ? 26.225 -4.877 -43.766 1.00 93.56 98 TYR A C 1
ATOM 705 O O . TYR A 1 98 ? 26.953 -5.001 -44.746 1.00 93.56 98 TYR A O 1
ATOM 713 N N . ALA A 1 99 ? 24.895 -4.859 -43.888 1.00 94.56 99 ALA A N 1
ATOM 714 C CA . ALA A 1 99 ? 24.231 -5.000 -45.184 1.00 94.56 99 ALA A CA 1
ATOM 715 C C . ALA A 1 99 ? 24.610 -3.879 -46.173 1.00 94.56 99 ALA A C 1
ATOM 717 O O . ALA A 1 99 ? 24.654 -4.116 -47.379 1.00 94.56 99 ALA A O 1
ATOM 718 N N . LYS A 1 100 ? 24.897 -2.667 -45.675 1.00 93.00 100 LYS A N 1
ATOM 719 C CA . LYS A 1 100 ? 25.274 -1.506 -46.499 1.00 93.00 100 LYS A CA 1
ATOM 720 C C . LYS A 1 100 ? 26.765 -1.454 -46.846 1.00 93.00 100 LYS A C 1
ATOM 722 O O . LYS A 1 100 ? 27.098 -1.116 -47.976 1.00 93.00 100 LYS A O 1
ATOM 727 N N . ALA A 1 101 ? 27.651 -1.739 -45.890 1.00 90.19 101 ALA A N 1
ATOM 728 C CA . ALA A 1 101 ? 29.098 -1.509 -46.021 1.00 90.19 101 ALA A CA 1
ATOM 729 C C . ALA A 1 101 ? 29.964 -2.784 -45.917 1.00 90.19 101 ALA A C 1
ATOM 731 O O . ALA A 1 101 ? 31.179 -2.732 -46.122 1.00 90.19 101 ALA A O 1
ATOM 732 N N . GLY A 1 102 ? 29.366 -3.944 -45.634 1.00 91.12 102 GLY A N 1
ATOM 733 C CA . GLY A 1 102 ? 30.024 -5.251 -45.650 1.00 91.12 102 GLY A CA 1
ATOM 734 C C . GLY A 1 102 ? 31.267 -5.319 -44.761 1.00 91.12 102 GLY A C 1
ATOM 735 O O . GLY A 1 102 ? 31.226 -5.012 -43.571 1.00 91.12 102 GLY A O 1
ATOM 736 N N . GLN A 1 103 ? 32.400 -5.727 -45.341 1.00 90.75 103 GLN A N 1
ATOM 737 C CA . GLN A 1 103 ? 33.663 -5.874 -44.607 1.00 90.75 103 GLN A CA 1
ATOM 738 C C . GLN A 1 103 ? 34.225 -4.548 -44.073 1.00 90.75 103 GLN A C 1
ATOM 740 O O . GLN A 1 103 ? 34.901 -4.560 -43.045 1.00 90.75 103 GLN A O 1
ATOM 745 N N . ALA A 1 104 ? 33.930 -3.414 -44.721 1.00 90.44 104 ALA A N 1
ATOM 746 C CA . ALA A 1 104 ? 34.403 -2.107 -44.261 1.00 90.44 104 ALA A CA 1
ATOM 747 C C . ALA A 1 104 ? 33.801 -1.743 -42.893 1.00 90.44 104 ALA A C 1
ATOM 749 O O . ALA A 1 104 ? 34.521 -1.268 -42.018 1.00 90.44 104 ALA A O 1
ATOM 750 N N . PHE A 1 105 ? 32.523 -2.074 -42.672 1.00 92.31 105 PHE A N 1
ATOM 751 C CA . PHE A 1 105 ? 31.848 -1.883 -41.385 1.00 92.31 105 PHE A CA 1
ATOM 752 C C . PHE A 1 105 ? 32.504 -2.689 -40.254 1.00 92.31 105 PHE A C 1
ATOM 754 O O . PHE A 1 105 ? 32.724 -2.166 -39.166 1.00 92.31 105 PHE A O 1
ATOM 761 N N . LEU A 1 106 ? 32.862 -3.955 -40.509 1.00 90.50 106 LEU A N 1
ATOM 762 C CA . LEU A 1 106 ? 33.521 -4.800 -39.505 1.00 90.50 106 LEU A CA 1
ATOM 763 C C . LEU A 1 106 ? 34.916 -4.281 -39.138 1.00 90.50 106 LEU A C 1
ATOM 765 O O . LEU A 1 106 ? 35.291 -4.324 -37.968 1.00 90.50 106 LEU A O 1
ATOM 769 N N . LEU A 1 107 ? 35.671 -3.783 -40.123 1.00 87.50 107 LEU A N 1
ATOM 770 C CA . LEU A 1 107 ? 36.984 -3.184 -39.889 1.00 87.50 107 LEU A CA 1
ATOM 771 C C . LEU A 1 107 ? 36.864 -1.908 -39.050 1.00 87.50 107 LEU A C 1
ATOM 773 O O . LEU A 1 107 ? 37.602 -1.748 -38.083 1.00 87.50 107 LEU A O 1
ATOM 777 N N . GLU A 1 108 ? 35.925 -1.025 -39.386 1.00 86.00 108 GLU A N 1
ATOM 778 C CA . GLU A 1 108 ? 35.680 0.207 -38.634 1.00 86.00 108 GLU A CA 1
ATOM 779 C C . GLU A 1 108 ? 35.244 -0.088 -37.193 1.00 86.00 108 GLU A C 1
ATOM 781 O O . GLU A 1 108 ? 35.804 0.477 -36.254 1.00 86.00 108 GLU A O 1
ATOM 786 N N . GLN A 1 109 ? 34.333 -1.047 -36.995 1.00 87.69 109 GLN A N 1
ATOM 787 C CA . GLN A 1 109 ? 33.901 -1.481 -35.666 1.00 87.69 109 GLN A CA 1
ATOM 788 C C . GLN A 1 109 ? 35.067 -2.077 -34.859 1.00 87.69 109 GLN A C 1
ATOM 790 O O . GLN A 1 109 ? 35.230 -1.757 -33.682 1.00 87.69 109 GLN A O 1
ATOM 795 N N . TYR A 1 110 ? 35.913 -2.905 -35.483 1.00 88.12 110 TYR A N 1
ATOM 796 C CA . TYR A 1 110 ? 37.114 -3.462 -34.854 1.00 88.12 110 TYR A CA 1
ATOM 797 C C . TYR A 1 110 ? 38.103 -2.367 -34.442 1.00 88.12 110 TYR A C 1
ATOM 799 O O . TYR A 1 110 ? 38.547 -2.345 -33.295 1.00 88.12 110 TYR A O 1
ATOM 807 N N . LEU A 1 111 ? 38.418 -1.437 -35.347 1.00 86.00 111 LEU A N 1
ATOM 808 C CA . LEU A 1 111 ? 39.345 -0.339 -35.074 1.00 86.00 111 LEU A CA 1
ATOM 809 C C . LEU A 1 111 ? 38.793 0.622 -34.013 1.00 86.00 111 LEU A C 1
ATOM 811 O O . LEU A 1 111 ? 39.555 1.089 -33.168 1.00 86.00 111 LEU A O 1
ATOM 815 N N . SER A 1 112 ? 37.481 0.871 -34.007 1.00 85.81 112 SER A N 1
ATOM 816 C CA . SER A 1 112 ? 36.797 1.666 -32.983 1.00 85.81 112 SER A CA 1
ATOM 817 C C . SER A 1 112 ? 36.911 1.020 -31.597 1.00 85.81 112 SER A C 1
ATOM 819 O O . SER A 1 112 ? 37.346 1.672 -30.647 1.00 85.81 112 SER A O 1
ATOM 821 N N . GLN A 1 113 ? 36.625 -0.284 -31.482 1.00 87.19 113 GLN A N 1
ATOM 822 C CA . GLN A 1 113 ? 36.777 -1.033 -30.226 1.00 87.19 113 GLN A CA 1
ATOM 823 C C . GLN A 1 113 ? 38.239 -1.114 -29.773 1.00 87.19 113 GLN A C 1
ATOM 825 O O . GLN A 1 113 ? 38.532 -0.967 -28.587 1.00 87.19 113 GLN A O 1
ATOM 830 N N . LEU A 1 114 ? 39.168 -1.298 -30.713 1.00 85.25 114 LEU A N 1
ATOM 831 C CA . LEU A 1 114 ? 40.600 -1.316 -30.432 1.00 85.25 114 LEU A CA 1
ATOM 832 C C . LEU A 1 114 ? 41.074 0.048 -29.925 1.00 85.25 114 LEU A C 1
ATOM 834 O O . LEU A 1 114 ? 41.786 0.115 -28.932 1.00 85.25 114 LEU A O 1
ATOM 838 N N . THR A 1 115 ? 40.614 1.139 -30.531 1.00 82.50 115 THR A N 1
ATOM 839 C CA . THR A 1 115 ? 40.958 2.497 -30.094 1.00 82.50 115 THR A CA 1
ATOM 840 C C . THR A 1 115 ? 40.378 2.794 -28.712 1.00 82.50 115 THR A C 1
ATOM 842 O O . THR A 1 115 ? 41.101 3.301 -27.859 1.00 82.50 115 THR A O 1
ATOM 845 N N . LEU A 1 116 ? 39.126 2.403 -28.440 1.00 83.00 116 LEU A N 1
ATOM 846 C CA . LEU A 1 116 ? 38.512 2.519 -27.110 1.00 83.00 116 LEU A CA 1
ATOM 847 C C . LEU A 1 116 ? 39.287 1.728 -26.045 1.00 83.00 116 LEU A C 1
ATOM 849 O O . LEU A 1 116 ? 39.576 2.263 -24.975 1.00 83.00 116 LEU A O 1
ATOM 853 N N . GLY A 1 117 ? 39.678 0.486 -26.344 1.00 84.75 117 GLY A N 1
ATOM 854 C CA . GLY A 1 117 ? 40.480 -0.348 -25.443 1.00 84.75 117 GLY A CA 1
ATOM 855 C C . GLY A 1 117 ? 41.922 0.139 -25.259 1.00 84.75 117 GLY A C 1
ATOM 856 O O . GLY A 1 117 ? 42.552 -0.162 -24.248 1.00 84.75 117 GLY A O 1
ATOM 857 N N . MET A 1 118 ? 42.439 0.922 -26.209 1.00 81.38 118 MET A N 1
ATOM 858 C CA . MET A 1 118 ? 43.789 1.489 -26.185 1.00 81.38 118 MET A CA 1
ATOM 859 C C . MET A 1 118 ? 43.825 2.964 -25.761 1.00 81.38 118 MET A C 1
ATOM 861 O O . MET A 1 118 ? 44.890 3.573 -25.812 1.00 81.38 118 MET A O 1
ATOM 865 N N . THR A 1 119 ? 42.715 3.524 -25.265 1.00 73.94 119 THR A N 1
ATOM 866 C CA . THR A 1 119 ? 42.606 4.923 -24.789 1.00 73.94 119 THR A CA 1
ATOM 867 C C . THR A 1 119 ? 43.653 5.318 -23.742 1.00 73.94 119 THR A C 1
ATOM 869 O O . THR A 1 119 ? 44.000 6.492 -23.628 1.00 73.94 119 THR A O 1
ATOM 872 N N . HIS A 1 120 ? 44.207 4.352 -23.005 1.00 70.38 120 HIS A N 1
ATOM 873 C CA . HIS A 1 120 ? 45.286 4.567 -22.034 1.00 70.38 120 HIS A CA 1
ATOM 874 C C . HIS A 1 120 ? 46.614 3.885 -22.404 1.00 70.38 120 HIS A C 1
ATOM 876 O O . HIS A 1 120 ? 47.555 3.888 -21.610 1.00 70.38 120 HIS A O 1
ATOM 882 N N . ALA A 1 121 ? 46.721 3.305 -23.601 1.00 65.81 121 ALA A N 1
ATOM 883 C CA . ALA A 1 121 ? 47.930 2.641 -24.072 1.00 65.81 121 ALA A CA 1
ATOM 884 C C . ALA A 1 121 ? 48.752 3.576 -24.976 1.00 65.81 121 ALA A C 1
ATOM 886 O O . ALA A 1 121 ? 48.226 4.213 -25.884 1.00 65.81 121 ALA A O 1
ATOM 887 N N . LYS A 1 122 ? 50.076 3.633 -24.772 1.00 58.81 122 LYS A N 1
ATOM 888 C CA . LYS A 1 122 ? 50.992 4.278 -25.729 1.00 58.81 122 LYS A CA 1
ATOM 889 C C . LYS A 1 122 ? 51.097 3.398 -26.978 1.00 58.81 122 LYS A C 1
ATOM 891 O O . LYS A 1 122 ? 51.833 2.414 -26.970 1.00 58.81 122 LYS A O 1
ATOM 896 N N . LEU A 1 123 ? 50.350 3.734 -28.027 1.00 61.62 123 LEU A N 1
ATOM 897 C CA . LEU A 1 123 ? 50.356 3.006 -29.295 1.00 61.62 123 LEU A CA 1
ATOM 898 C C . LEU A 1 123 ? 51.469 3.532 -30.218 1.00 61.62 123 LEU A C 1
ATOM 900 O O . LEU A 1 123 ? 51.472 4.705 -30.580 1.00 61.62 123 LEU A O 1
ATOM 904 N N . LEU A 1 124 ? 52.398 2.656 -30.614 1.00 61.16 124 LEU A N 1
ATOM 905 C CA . LEU A 1 124 ? 53.428 2.918 -31.625 1.00 61.16 124 LEU A CA 1
ATOM 906 C C . LEU A 1 124 ? 53.152 2.018 -32.836 1.00 61.16 124 LEU A C 1
ATOM 908 O O . LEU A 1 124 ? 53.329 0.803 -32.748 1.00 61.16 124 LEU A O 1
ATOM 912 N N . VAL A 1 125 ? 52.701 2.593 -33.953 1.00 60.91 125 VAL A N 1
ATOM 913 C CA . VAL A 1 125 ? 52.423 1.838 -35.186 1.00 60.91 125 VAL A CA 1
ATOM 914 C C . VAL A 1 125 ? 53.673 1.824 -36.067 1.00 60.91 125 VAL A C 1
ATOM 916 O O . VAL A 1 125 ? 54.168 2.878 -36.462 1.00 60.91 125 VAL A O 1
ATOM 919 N N . LEU A 1 126 ? 54.181 0.627 -36.372 1.00 56.44 126 LEU A N 1
ATOM 920 C CA . LEU A 1 126 ? 55.327 0.399 -37.257 1.00 56.44 126 LEU A CA 1
ATOM 921 C C . LEU A 1 126 ? 54.826 -0.210 -38.574 1.00 56.44 126 LEU A C 1
ATOM 923 O O . LEU A 1 126 ? 54.425 -1.374 -38.596 1.00 56.44 126 LEU A O 1
ATOM 927 N N . ASP A 1 127 ? 54.849 0.556 -39.668 1.00 63.28 127 ASP A N 1
ATOM 928 C CA . ASP A 1 127 ? 54.518 0.053 -41.009 1.00 63.28 12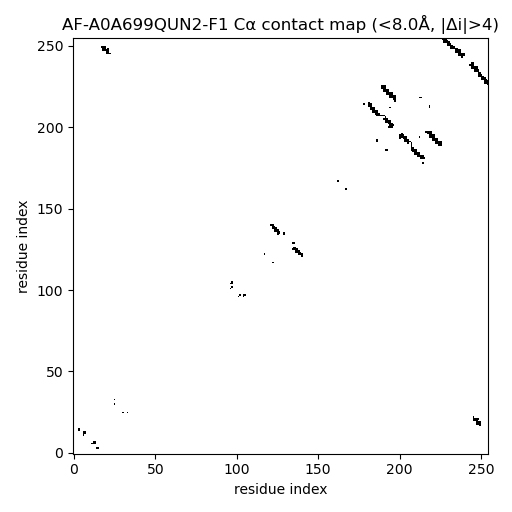7 ASP A CA 1
ATOM 929 C C . ASP A 1 127 ? 55.786 -0.155 -41.852 1.00 63.28 127 ASP A C 1
ATOM 931 O O . ASP A 1 127 ? 56.510 0.780 -42.186 1.00 63.28 127 ASP A O 1
ATOM 935 N N . HIS A 1 128 ? 56.037 -1.410 -42.223 1.00 63.78 128 HIS A N 1
ATOM 936 C CA . HIS A 1 128 ? 57.175 -1.842 -43.038 1.00 63.78 128 HIS A CA 1
ATOM 937 C C . HIS A 1 128 ? 57.056 -1.564 -44.555 1.00 63.78 128 HIS A C 1
ATOM 939 O O . HIS A 1 128 ? 58.023 -1.795 -45.279 1.00 63.78 128 HIS A O 1
ATOM 945 N N . ARG A 1 129 ? 55.898 -1.117 -45.074 1.00 58.28 129 ARG A N 1
ATOM 946 C CA . ARG A 1 129 ? 55.690 -0.875 -46.524 1.00 58.28 129 ARG A CA 1
ATOM 947 C C . ARG A 1 129 ? 56.055 0.542 -46.950 1.00 58.28 129 ARG A C 1
ATOM 949 O O . ARG A 1 129 ? 56.239 0.810 -48.135 1.00 58.28 129 ARG A O 1
ATOM 956 N N . LEU A 1 130 ? 56.160 1.449 -45.989 1.00 56.94 130 LEU A N 1
ATOM 957 C CA . LEU A 1 130 ? 56.564 2.829 -46.198 1.00 56.94 130 LEU A CA 1
ATOM 958 C C . LEU A 1 130 ? 58.103 2.886 -46.217 1.00 56.94 130 LEU A C 1
ATOM 960 O O . LEU A 1 130 ? 58.760 3.230 -45.239 1.00 56.94 130 LEU A O 1
ATOM 964 N N . GLY A 1 131 ? 58.692 2.446 -47.328 1.00 50.97 131 GLY A N 1
ATOM 965 C CA . GLY A 1 131 ? 60.140 2.407 -47.515 1.00 50.97 131 GLY A CA 1
ATOM 966 C C . GLY A 1 131 ? 60.747 3.805 -47.658 1.00 50.97 131 GLY A C 1
ATOM 967 O O . GLY A 1 131 ? 60.632 4.431 -48.707 1.00 50.97 131 GLY A O 1
ATOM 968 N N . GLY A 1 132 ? 61.439 4.266 -46.618 1.00 55.41 132 GLY A N 1
ATOM 969 C CA . GLY A 1 132 ? 62.306 5.445 -46.619 1.00 55.41 132 GLY A CA 1
ATOM 970 C C . GLY A 1 132 ? 63.172 5.449 -45.358 1.00 55.41 132 GLY A C 1
ATOM 971 O O . GLY A 1 132 ? 62.758 4.917 -44.334 1.00 55.41 132 GLY A O 1
ATOM 972 N N . SER A 1 13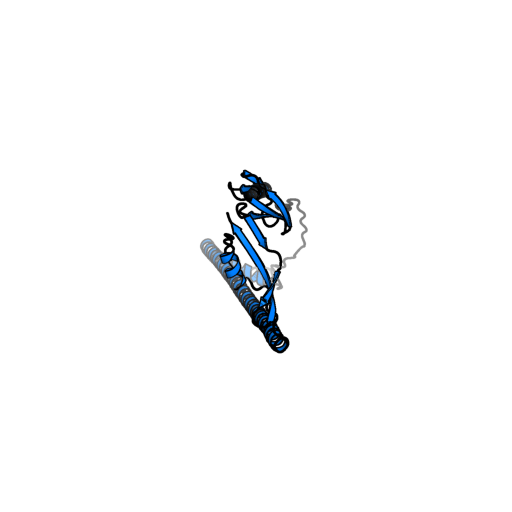3 ? 64.384 6.005 -45.420 1.00 57.75 133 SER A N 1
ATOM 973 C CA . SER A 1 133 ? 65.464 5.943 -44.409 1.00 57.75 133 SER A CA 1
ATOM 974 C C . SER A 1 133 ? 65.176 6.625 -43.054 1.00 57.75 133 SER A C 1
ATOM 976 O O . SER A 1 133 ? 66.086 7.059 -42.351 1.00 57.75 133 SER A O 1
ATOM 978 N N . SER A 1 134 ? 63.913 6.749 -42.666 1.00 57.25 134 SER A N 1
ATOM 979 C CA . SER A 1 134 ? 63.444 7.208 -41.362 1.00 57.25 134 SER A CA 1
ATOM 980 C C . SER A 1 134 ? 62.089 6.545 -41.121 1.00 57.25 134 SER A C 1
ATOM 982 O O . SER A 1 134 ? 61.173 6.734 -41.916 1.00 57.25 134 SER A O 1
ATOM 984 N N . ALA A 1 135 ? 61.987 5.719 -40.075 1.00 50.31 135 ALA A N 1
ATOM 985 C CA . ALA A 1 135 ? 60.805 4.902 -39.807 1.00 50.31 135 ALA A CA 1
ATOM 986 C C . ALA A 1 135 ? 59.540 5.786 -39.716 1.00 50.31 135 ALA A C 1
ATOM 988 O O . ALA A 1 135 ? 59.468 6.654 -38.838 1.00 50.31 135 ALA A O 1
ATOM 989 N N . PRO A 1 136 ? 58.547 5.598 -40.599 1.00 51.75 136 PRO A N 1
ATOM 990 C CA . PRO A 1 136 ? 57.356 6.430 -40.635 1.00 51.75 136 PRO A CA 1
ATOM 991 C C . PRO A 1 136 ? 56.468 6.021 -39.470 1.00 51.75 136 PRO A C 1
ATOM 993 O O . PRO A 1 136 ? 55.785 5.001 -39.491 1.00 51.75 136 PRO A O 1
ATOM 996 N N . THR A 1 137 ? 56.548 6.814 -38.413 1.00 55.44 137 THR A N 1
ATOM 997 C CA . THR A 1 137 ? 55.782 6.607 -37.193 1.00 55.44 137 THR A CA 1
ATOM 998 C C . THR A 1 137 ? 54.531 7.469 -37.300 1.00 55.44 137 THR A C 1
ATOM 1000 O O . THR A 1 137 ? 54.633 8.693 -37.254 1.00 55.44 137 THR A O 1
ATOM 1003 N N . ILE A 1 138 ? 53.356 6.858 -37.482 1.00 55.00 138 ILE A N 1
ATOM 1004 C CA . ILE A 1 138 ? 52.088 7.572 -37.284 1.00 55.00 138 ILE A CA 1
ATOM 1005 C C . ILE A 1 138 ? 51.798 7.537 -35.788 1.00 55.00 138 ILE A C 1
ATOM 1007 O O . ILE A 1 138 ? 51.4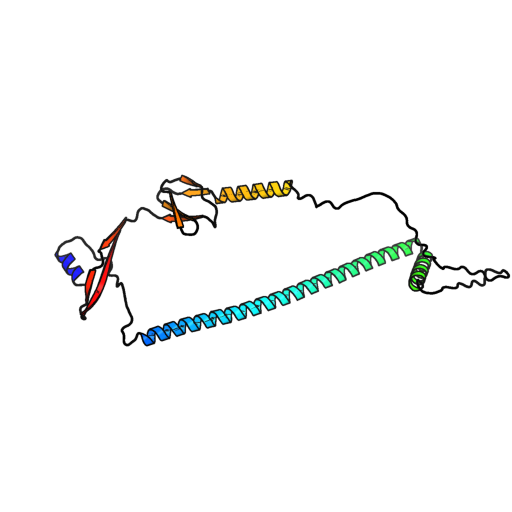91 6.494 -35.212 1.00 55.00 138 ILE A O 1
ATOM 1011 N N . ASP A 1 139 ? 51.963 8.693 -35.164 1.00 53.75 139 ASP A N 1
ATOM 1012 C CA . ASP A 1 139 ? 51.748 8.907 -33.746 1.00 53.75 139 ASP A CA 1
ATOM 1013 C C . ASP A 1 139 ? 50.299 9.337 -33.501 1.00 53.75 139 ASP A C 1
ATOM 1015 O O . ASP A 1 139 ? 49.893 10.434 -33.876 1.00 53.75 139 ASP A O 1
ATOM 1019 N N . LEU A 1 140 ? 49.506 8.449 -32.900 1.00 57.88 140 LEU A N 1
ATOM 1020 C CA . LEU A 1 140 ? 48.088 8.677 -32.602 1.00 57.88 140 LEU A CA 1
ATOM 1021 C C . LEU A 1 140 ? 47.861 9.243 -31.193 1.00 57.88 140 LEU A C 1
ATOM 1023 O O . LEU A 1 140 ? 46.760 9.121 -30.652 1.00 57.88 140 LEU A O 1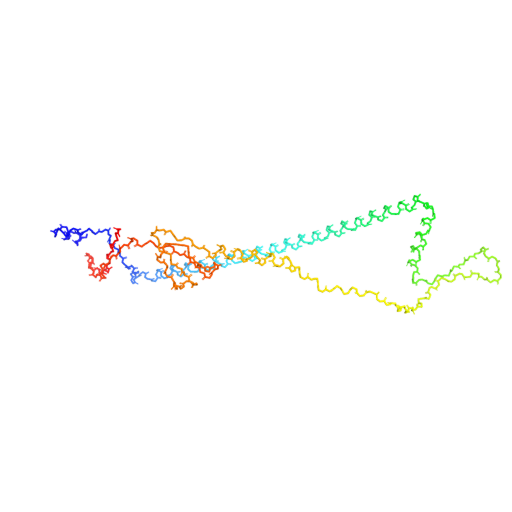
ATOM 1027 N N . ARG A 1 141 ? 48.878 9.860 -30.575 1.00 56.38 141 ARG A N 1
ATOM 1028 C CA . ARG A 1 141 ? 48.702 10.638 -29.345 1.00 56.38 141 ARG A CA 1
ATOM 1029 C C . ARG A 1 141 ? 47.695 11.767 -29.597 1.00 56.38 141 ARG A C 1
ATOM 1031 O O . ARG A 1 141 ? 48.041 12.817 -30.125 1.00 56.38 141 ARG A O 1
ATOM 1038 N N . HIS A 1 142 ? 46.439 11.545 -29.215 1.00 54.47 142 HIS A N 1
ATOM 1039 C CA . HIS A 1 142 ? 45.468 12.618 -29.047 1.00 54.47 142 HIS A CA 1
ATOM 1040 C C . HIS A 1 142 ? 45.947 13.472 -27.870 1.00 54.47 142 HIS A C 1
ATOM 1042 O O . HIS A 1 142 ? 45.766 13.102 -26.710 1.00 54.47 142 HIS A O 1
ATOM 1048 N N . ASP A 1 143 ? 46.590 14.603 -28.161 1.00 47.28 143 ASP A N 1
ATOM 1049 C CA . ASP A 1 143 ? 46.685 15.677 -27.183 1.00 47.28 143 ASP A CA 1
ATOM 1050 C C . ASP A 1 143 ? 45.251 16.149 -26.935 1.00 47.28 143 ASP A C 1
ATOM 1052 O O . ASP A 1 143 ? 44.619 16.768 -27.794 1.00 47.28 143 ASP A O 1
ATOM 1056 N N . HIS A 1 144 ? 44.702 15.825 -25.765 1.00 55.44 144 HIS A N 1
ATOM 1057 C CA . HIS A 1 144 ? 43.515 16.497 -25.256 1.00 55.44 144 HIS A CA 1
ATOM 1058 C C . HIS A 1 144 ? 43.910 17.933 -24.890 1.00 55.44 144 HIS A C 1
ATOM 1060 O O . HIS A 1 144 ? 44.058 18.289 -23.723 1.00 55.44 144 HIS A O 1
ATOM 1066 N N . GLY A 1 145 ? 44.105 18.762 -25.917 1.00 45.19 145 GLY A N 1
ATOM 1067 C CA . GLY A 1 145 ? 44.143 20.206 -25.796 1.00 45.19 145 GLY A CA 1
ATOM 1068 C C . GLY A 1 145 ? 42.787 20.668 -25.284 1.00 45.19 145 GLY A C 1
ATOM 1069 O O . GLY A 1 145 ? 41.771 20.542 -25.970 1.00 45.19 145 GLY A O 1
ATOM 1070 N N . GLY A 1 146 ? 42.765 21.161 -24.048 1.00 54.84 146 GLY A N 1
ATOM 1071 C CA . GLY A 1 146 ? 41.605 21.817 -23.468 1.00 54.84 146 GLY A CA 1
ATOM 1072 C C . GLY A 1 146 ? 41.215 23.021 -24.318 1.00 54.84 146 GLY A C 1
ATOM 1073 O O . GLY A 1 146 ? 41.822 24.083 -24.217 1.00 54.84 146 GLY A O 1
ATOM 1074 N N . HIS A 1 147 ? 40.193 22.857 -25.153 1.00 47.59 147 HIS A N 1
ATOM 1075 C CA . HIS A 1 147 ? 39.603 23.952 -25.905 1.00 47.59 147 HIS A CA 1
ATOM 1076 C C . HIS A 1 147 ? 38.318 24.410 -25.222 1.00 47.59 147 HIS A C 1
ATOM 1078 O O . HIS A 1 147 ? 37.258 23.794 -25.317 1.00 47.59 147 HIS A O 1
ATOM 1084 N N . HIS A 1 148 ? 38.449 25.541 -24.528 1.00 50.69 148 HIS A N 1
ATOM 1085 C CA . HIS A 1 148 ? 37.346 26.426 -24.200 1.00 50.69 148 HIS A CA 1
ATOM 1086 C C . HIS A 1 148 ? 36.698 26.917 -25.500 1.00 50.69 148 HIS A C 1
ATOM 1088 O O . HIS A 1 148 ? 37.282 27.727 -26.217 1.00 50.69 148 HIS A O 1
ATOM 1094 N N . HIS A 1 149 ? 35.469 26.481 -25.766 1.00 52.72 149 HIS A N 1
ATOM 1095 C CA . HIS A 1 149 ? 34.574 27.171 -26.685 1.00 52.72 149 HIS A CA 1
ATOM 1096 C C . HIS A 1 149 ? 33.436 27.793 -25.886 1.00 52.72 149 HIS A C 1
ATOM 1098 O O . HIS A 1 149 ? 32.506 27.122 -25.446 1.00 52.72 149 HIS A O 1
ATOM 1104 N N . GLY A 1 150 ? 33.539 29.107 -25.695 1.00 48.16 150 GLY A N 1
ATOM 1105 C CA . GLY A 1 150 ? 32.386 29.936 -25.401 1.00 48.16 150 GLY A CA 1
ATOM 1106 C C . GLY A 1 150 ? 31.563 30.087 -26.672 1.00 48.16 150 GLY A C 1
ATOM 1107 O O . GLY A 1 150 ? 32.036 30.670 -27.643 1.00 48.16 150 GLY A O 1
ATOM 1108 N N . HIS A 1 151 ? 30.330 29.589 -26.648 1.00 49.34 151 HIS A N 1
ATOM 1109 C CA . HIS A 1 151 ? 29.271 30.083 -27.512 1.00 49.34 151 HIS A CA 1
ATOM 1110 C C . HIS A 1 151 ? 27.987 30.278 -26.711 1.00 49.34 151 HIS A C 1
ATOM 1112 O O . HIS A 1 151 ? 27.621 29.509 -25.826 1.00 49.34 151 HIS A O 1
ATOM 1118 N N . HIS A 1 152 ? 27.377 31.406 -27.033 1.00 42.78 152 HIS A N 1
ATOM 1119 C CA . HIS A 1 152 ? 26.218 32.019 -26.432 1.00 42.78 152 HIS A CA 1
ATOM 1120 C C . HIS A 1 152 ? 24.908 31.260 -26.697 1.00 42.78 152 HIS A C 1
ATOM 1122 O O . HIS A 1 152 ? 24.714 30.700 -27.768 1.00 42.78 152 HIS A O 1
ATOM 1128 N N . HIS A 1 153 ? 23.999 31.389 -25.723 1.00 42.44 153 HIS A N 1
ATOM 1129 C CA . HIS A 1 153 ? 22.533 31.341 -25.802 1.00 42.44 153 HIS A CA 1
ATOM 1130 C C . HIS A 1 153 ? 21.865 30.143 -26.505 1.00 42.44 153 HIS A C 1
ATOM 1132 O O . HIS A 1 153 ? 21.705 30.125 -27.713 1.00 42.44 153 HIS A O 1
ATOM 1138 N N . HIS A 1 154 ? 21.261 29.261 -25.706 1.00 39.66 154 HIS A N 1
ATOM 1139 C CA . HIS A 1 154 ? 19.814 29.307 -25.465 1.00 39.66 154 HIS A CA 1
ATOM 1140 C C . HIS A 1 154 ? 19.555 28.802 -24.045 1.00 39.66 154 HIS A C 1
ATOM 1142 O O . HIS A 1 154 ? 19.684 27.620 -23.744 1.00 39.66 154 HIS A O 1
ATOM 1148 N N . GLY A 1 155 ? 19.238 29.733 -23.146 1.00 40.00 155 GLY A N 1
ATOM 1149 C CA . GLY A 1 155 ? 18.678 29.377 -21.854 1.00 40.00 155 GLY A CA 1
ATOM 1150 C C . GLY A 1 155 ? 17.236 28.945 -22.061 1.00 40.00 155 GLY A C 1
ATOM 1151 O O . GLY A 1 155 ? 16.347 29.788 -22.041 1.00 40.00 155 GLY A O 1
ATOM 1152 N N . GLU A 1 156 ? 16.992 27.648 -22.212 1.00 38.69 156 GLU A N 1
ATOM 1153 C CA . GLU A 1 156 ? 15.785 27.089 -21.617 1.00 38.69 156 GLU A CA 1
ATOM 1154 C C . GLU A 1 156 ? 16.095 26.894 -20.139 1.00 38.69 156 GLU A C 1
ATOM 1156 O O . GLU A 1 156 ? 16.513 25.840 -19.666 1.00 38.69 156 GLU A O 1
ATOM 1161 N N . ALA A 1 157 ? 15.872 27.970 -19.385 1.00 39.00 157 ALA A N 1
ATOM 1162 C CA . ALA A 1 157 ? 15.295 27.763 -18.081 1.00 39.00 157 ALA A CA 1
ATOM 1163 C C . ALA A 1 157 ? 14.060 26.891 -18.331 1.00 39.00 157 ALA A C 1
ATOM 1165 O O . ALA A 1 157 ? 13.097 27.348 -18.951 1.00 39.00 157 ALA A O 1
ATOM 1166 N N . SER A 1 158 ? 14.073 25.648 -17.855 1.00 44.88 158 SER A N 1
ATOM 1167 C CA . SER A 1 158 ? 12.850 25.027 -17.372 1.00 44.88 158 SER A CA 1
ATOM 1168 C C . SER A 1 158 ? 12.319 25.965 -16.292 1.00 44.88 158 SER A C 1
ATOM 1170 O O . SER A 1 158 ? 12.608 25.826 -15.104 1.00 44.88 158 SER A O 1
ATOM 1172 N N . GLY A 1 159 ? 11.621 27.008 -16.752 1.00 44.78 159 GLY A N 1
ATOM 1173 C CA . GLY A 1 159 ? 10.813 27.871 -15.927 1.00 44.78 159 GLY A CA 1
ATOM 1174 C C . GLY A 1 159 ? 9.882 26.971 -15.128 1.00 44.78 159 GLY A C 1
ATOM 1175 O O . GLY A 1 159 ? 9.572 25.864 -15.586 1.00 44.78 159 GLY A O 1
ATOM 1176 N N . PRO A 1 160 ? 9.464 27.397 -13.928 1.00 47.38 160 PRO A N 1
ATOM 1177 C CA . PRO A 1 160 ? 8.528 26.615 -13.138 1.00 47.38 160 PRO A CA 1
ATOM 1178 C C . PRO A 1 160 ? 7.385 26.230 -14.070 1.00 47.38 160 PRO A C 1
ATOM 1180 O O . PRO A 1 160 ? 6.761 27.123 -14.645 1.00 47.38 160 PRO A O 1
ATOM 1183 N N . VAL A 1 161 ? 7.207 24.922 -14.304 1.00 51.91 161 VAL A N 1
ATOM 1184 C CA . VAL A 1 161 ? 6.132 24.372 -15.136 1.00 51.91 161 VAL A CA 1
ATOM 1185 C C . VAL A 1 161 ? 4.876 25.130 -14.760 1.00 51.91 161 VAL A C 1
ATOM 1187 O O . VAL A 1 161 ? 4.395 25.001 -13.633 1.00 51.91 161 VAL A O 1
ATOM 1190 N N . GLY A 1 162 ? 4.442 26.025 -15.653 1.00 53.91 162 GLY A N 1
ATOM 1191 C CA . GLY A 1 162 ? 3.401 26.989 -15.345 1.00 53.91 162 GLY A CA 1
ATOM 1192 C C . GLY A 1 162 ? 2.201 26.203 -14.864 1.00 53.91 162 GLY A C 1
ATOM 1193 O O . GLY A 1 162 ? 1.629 25.430 -15.636 1.00 53.91 162 GLY A O 1
ATOM 1194 N N . PHE A 1 163 ? 1.885 26.335 -13.573 1.00 61.66 163 PHE A N 1
ATOM 1195 C CA . PHE A 1 163 ? 0.760 25.652 -12.955 1.00 61.66 163 PHE A CA 1
ATOM 1196 C C . PHE A 1 163 ? -0.438 25.853 -13.884 1.00 61.66 163 PHE A C 1
ATOM 1198 O O . PHE A 1 163 ? -0.730 27.001 -14.214 1.00 61.66 163 PHE A O 1
ATOM 1205 N N . PRO A 1 164 ? -1.069 24.799 -14.427 1.00 67.94 164 PRO A N 1
ATOM 1206 C CA . PRO A 1 164 ? -2.034 24.966 -15.501 1.00 67.94 164 PRO A CA 1
ATOM 1207 C C . PRO A 1 164 ? -3.292 25.629 -14.933 1.00 67.94 164 PRO A C 1
ATOM 1209 O O . PRO A 1 164 ? -4.231 24.949 -14.527 1.00 67.94 164 PRO A O 1
ATOM 1212 N N . TRP A 1 165 ? -3.320 26.966 -14.912 1.00 62.25 165 TRP A N 1
ATOM 1213 C CA . TRP A 1 165 ? -4.371 27.789 -14.302 1.00 62.25 165 TRP A CA 1
ATOM 1214 C C . TRP A 1 165 ? -5.760 27.437 -14.837 1.00 62.25 165 TRP A C 1
ATOM 1216 O O . TRP A 1 165 ? -6.735 27.535 -14.106 1.00 62.25 165 TRP A O 1
ATOM 1226 N N . ARG A 1 166 ? -5.850 26.939 -16.079 1.00 74.31 166 ARG A N 1
ATOM 1227 C CA . ARG A 1 166 ? -7.098 26.438 -16.680 1.00 74.31 166 ARG A CA 1
ATOM 1228 C C . ARG A 1 166 ? -7.590 25.127 -16.057 1.00 74.31 166 ARG A C 1
ATOM 1230 O O . ARG A 1 166 ? -8.790 24.920 -15.930 1.00 74.31 166 ARG A O 1
ATOM 1237 N N . ARG A 1 167 ? -6.678 24.229 -15.672 1.00 73.38 167 ARG A N 1
ATOM 1238 C CA . ARG A 1 167 ? -7.020 22.984 -14.960 1.00 73.38 167 ARG A CA 1
ATOM 1239 C C . ARG A 1 167 ? -7.309 23.275 -13.490 1.00 73.38 167 ARG A C 1
ATOM 1241 O O . ARG A 1 167 ? -8.224 22.686 -12.932 1.00 73.38 167 ARG A O 1
ATOM 1248 N N . ALA A 1 168 ? -6.583 24.221 -12.898 1.00 77.50 168 ALA A N 1
ATOM 1249 C CA . ALA A 1 168 ? -6.824 24.683 -11.538 1.00 77.50 168 ALA A CA 1
ATOM 1250 C C . ALA A 1 168 ? -8.157 25.428 -11.390 1.00 77.50 168 ALA A C 1
ATOM 1252 O O . ALA A 1 168 ? -8.871 25.194 -10.421 1.00 77.50 168 ALA A O 1
ATOM 1253 N N . SER A 1 169 ? -8.539 26.266 -12.360 1.00 78.44 169 SER A N 1
ATOM 1254 C CA . SER A 1 169 ? -9.838 26.942 -12.358 1.00 78.44 169 SER A CA 1
ATOM 1255 C C . SER A 1 169 ? -10.987 25.956 -12.556 1.00 78.44 169 SER A C 1
ATOM 1257 O O . SER A 1 169 ? -11.977 26.036 -11.838 1.00 78.44 169 SER A O 1
ATOM 1259 N N . LEU A 1 170 ? -10.837 24.971 -13.450 1.00 83.56 170 LEU A N 1
ATOM 1260 C CA . LEU A 1 170 ? -11.820 23.898 -13.612 1.00 83.56 170 LEU A CA 1
ATOM 1261 C C . LEU A 1 170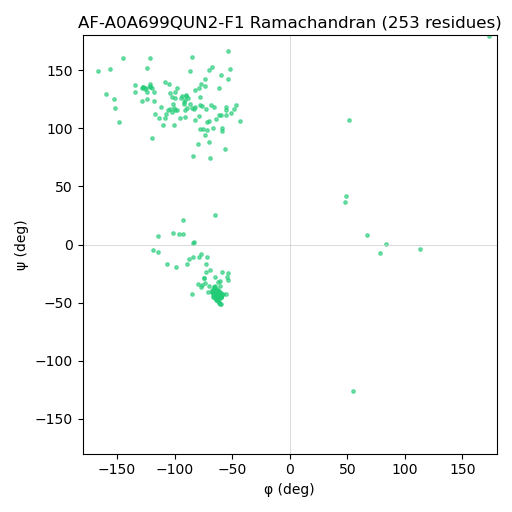 ? -11.969 23.069 -12.325 1.00 83.56 170 LEU A C 1
ATOM 1263 O O . LEU A 1 170 ? -13.089 22.800 -11.896 1.00 83.56 170 LEU A O 1
ATOM 1267 N N . ALA A 1 171 ? -10.854 22.706 -11.683 1.00 78.69 171 ALA A N 1
ATOM 1268 C CA . ALA A 1 171 ? -10.869 21.997 -10.406 1.00 78.69 171 ALA A CA 1
ATOM 1269 C C . ALA A 1 171 ? -11.532 22.833 -9.300 1.00 78.69 171 ALA A C 1
ATOM 1271 O O . ALA A 1 171 ? -12.371 22.316 -8.569 1.00 78.69 171 ALA A O 1
ATOM 1272 N N . ALA A 1 172 ? -11.232 24.132 -9.216 1.00 82.75 172 ALA A N 1
ATOM 1273 C CA . ALA A 1 172 ? -11.851 25.036 -8.250 1.00 82.75 172 ALA A CA 1
ATOM 1274 C C . ALA A 1 172 ? -13.367 25.178 -8.466 1.00 82.75 172 ALA A C 1
ATOM 1276 O O . ALA A 1 172 ? -14.120 25.164 -7.496 1.00 82.75 172 ALA A O 1
ATOM 1277 N N . VAL A 1 173 ? -13.832 25.250 -9.719 1.00 84.75 173 VAL A N 1
ATOM 1278 C CA . VAL A 1 173 ? -15.268 25.297 -10.050 1.00 84.75 173 VAL A CA 1
ATOM 1279 C C . VAL A 1 173 ? -15.968 23.991 -9.670 1.00 84.75 173 VAL A C 1
ATOM 1281 O O . VAL A 1 173 ? -17.043 24.031 -9.075 1.00 84.75 173 VAL A O 1
ATOM 1284 N N . LEU A 1 174 ? -15.357 22.835 -9.950 1.00 83.81 174 LEU A N 1
ATOM 1285 C CA . LEU A 1 174 ? -15.910 21.535 -9.554 1.00 83.81 174 LEU A CA 1
ATOM 1286 C C . LEU A 1 174 ? -15.972 21.378 -8.030 1.00 83.81 174 LEU A C 1
ATOM 1288 O O . LEU A 1 174 ? -16.977 20.900 -7.508 1.00 83.81 174 LEU A O 1
ATOM 1292 N N . ILE A 1 175 ? -14.941 21.829 -7.311 1.00 80.62 175 ILE A N 1
ATOM 1293 C CA . ILE A 1 175 ? -14.926 21.835 -5.843 1.00 80.62 175 ILE A CA 1
ATOM 1294 C C . ILE A 1 175 ? -16.010 22.777 -5.304 1.00 80.62 175 ILE A C 1
ATOM 1296 O O . ILE A 1 175 ? -16.763 22.384 -4.418 1.00 80.62 175 ILE A O 1
ATOM 1300 N N . ALA A 1 176 ? -16.154 23.983 -5.859 1.00 79.00 176 ALA A N 1
ATOM 1301 C CA . ALA A 1 176 ? -17.197 24.925 -5.454 1.00 79.00 176 ALA A CA 1
ATOM 1302 C C . ALA A 1 176 ? -18.610 24.368 -5.698 1.00 79.00 176 ALA A C 1
ATOM 1304 O O . ALA A 1 176 ? -19.482 24.512 -4.842 1.00 79.00 176 ALA A O 1
ATOM 1305 N N . PHE A 1 177 ? -18.830 23.679 -6.823 1.00 82.19 177 PHE A N 1
ATOM 1306 C CA . PHE A 1 177 ? -20.101 23.018 -7.120 1.00 82.19 177 PHE A CA 1
ATOM 1307 C C . PHE A 1 177 ? -20.386 21.856 -6.158 1.00 82.19 177 PHE A C 1
ATOM 1309 O O . PHE A 1 177 ? -21.497 21.747 -5.642 1.00 82.19 177 PHE A O 1
ATOM 1316 N N . ALA A 1 178 ? -19.381 21.028 -5.854 1.00 72.75 178 ALA A N 1
ATOM 1317 C CA . ALA A 1 178 ? -19.510 19.940 -4.886 1.00 72.75 178 ALA A CA 1
ATOM 1318 C C . ALA A 1 178 ? -19.815 20.460 -3.470 1.00 72.75 178 ALA A C 1
ATOM 1320 O O . ALA A 1 178 ? -20.683 19.917 -2.786 1.00 72.75 178 ALA A O 1
ATOM 1321 N N . VAL A 1 179 ? -19.162 21.551 -3.052 1.00 74.69 179 VAL A N 1
ATOM 1322 C CA . VAL A 1 179 ? -19.439 22.230 -1.777 1.00 74.69 179 VAL A CA 1
ATOM 1323 C C . VAL A 1 179 ? -20.861 22.786 -1.762 1.00 74.69 179 VAL A C 1
ATOM 1325 O O . VAL A 1 179 ? -21.593 22.527 -0.814 1.00 74.69 179 VAL A O 1
ATOM 1328 N N . ALA A 1 180 ? -21.293 23.485 -2.815 1.00 71.81 180 ALA A N 1
ATOM 1329 C CA . ALA A 1 180 ? -22.648 24.026 -2.900 1.00 71.81 180 ALA A CA 1
ATOM 1330 C C . ALA A 1 180 ? -23.717 22.923 -2.830 1.00 71.81 180 ALA A C 1
ATOM 1332 O O . ALA A 1 180 ? -24.669 23.054 -2.064 1.00 71.81 180 ALA A O 1
ATOM 1333 N N . ALA A 1 181 ? -23.533 21.817 -3.560 1.00 64.81 181 ALA A N 1
ATOM 1334 C CA . ALA A 1 181 ? -24.447 20.675 -3.537 1.00 64.81 181 ALA A CA 1
ATOM 1335 C C . ALA A 1 181 ? -24.525 20.011 -2.149 1.00 64.81 181 ALA A C 1
ATOM 1337 O O . ALA A 1 181 ? -25.608 19.635 -1.704 1.00 64.81 181 ALA A O 1
ATOM 1338 N N . ALA A 1 182 ? -23.404 19.911 -1.431 1.00 59.66 182 ALA A N 1
ATOM 1339 C CA . ALA A 1 182 ? -23.367 19.357 -0.077 1.00 59.66 182 ALA A CA 1
ATOM 1340 C C . ALA A 1 182 ? -23.978 20.298 0.991 1.00 59.66 182 ALA A C 1
ATOM 1342 O O . ALA A 1 182 ? -24.465 19.828 2.029 1.00 59.66 182 ALA A O 1
ATOM 1343 N N . SER A 1 183 ? -24.009 21.607 0.719 1.00 58.62 183 SER A N 1
ATOM 1344 C CA . SER A 1 183 ? -24.590 22.645 1.585 1.00 58.62 183 SER A CA 1
ATOM 1345 C C . SER A 1 183 ? -26.121 22.747 1.532 1.00 58.62 183 SER A C 1
ATOM 1347 O O . SER A 1 183 ? -26.722 23.431 2.360 1.00 58.62 183 SER A O 1
ATOM 1349 N N . LEU A 1 184 ? -26.787 22.082 0.585 1.00 59.47 184 LEU A N 1
ATOM 1350 C CA . LEU A 1 184 ? -28.244 22.147 0.424 1.00 59.47 184 LEU A CA 1
ATOM 1351 C C . LEU A 1 184 ? -28.948 21.023 1.203 1.00 59.47 184 LEU A C 1
ATOM 1353 O O . LEU A 1 184 ? -28.683 19.838 0.988 1.00 59.47 184 LEU A O 1
ATOM 1357 N N . VAL A 1 185 ? -29.864 21.387 2.110 1.00 53.94 185 VAL A N 1
ATOM 1358 C CA . VAL A 1 185 ? -30.731 20.452 2.855 1.00 53.94 185 VAL A CA 1
ATOM 1359 C C . VAL A 1 185 ? -32.178 20.723 2.516 1.00 53.94 185 VAL A C 1
ATOM 1361 O O . VAL A 1 185 ? -32.632 21.859 2.618 1.00 53.94 185 VAL A O 1
ATOM 1364 N N . GLN A 1 186 ? -32.928 19.678 2.193 1.00 47.72 186 GLN A N 1
ATOM 1365 C CA . GLN A 1 186 ? -34.371 19.769 2.024 1.00 47.72 186 GLN A CA 1
ATOM 1366 C C . GLN A 1 186 ? -35.067 19.248 3.289 1.00 47.72 186 GLN A C 1
ATOM 1368 O O . GLN A 1 186 ? -34.912 18.075 3.624 1.00 47.72 186 GLN A O 1
ATOM 1373 N N . VAL A 1 187 ? -35.819 20.107 3.985 1.00 49.00 187 VAL A N 1
ATOM 1374 C CA . VAL A 1 187 ? -36.620 19.737 5.167 1.00 49.00 187 VAL A CA 1
ATOM 1375 C C . VAL A 1 187 ? -38.049 19.408 4.722 1.00 49.00 187 VAL A C 1
ATOM 1377 O O . VAL A 1 187 ? -38.670 20.187 3.996 1.00 49.00 187 VAL A O 1
ATOM 1380 N N . ARG A 1 188 ? -38.565 18.236 5.113 1.00 44.88 188 ARG A N 1
ATOM 1381 C CA . ARG A 1 188 ? -39.919 17.763 4.770 1.00 44.88 188 ARG A CA 1
ATOM 1382 C C . ARG A 1 188 ? -40.953 18.280 5.778 1.00 44.88 188 ARG A C 1
ATOM 1384 O O . ARG A 1 188 ? -40.648 18.500 6.944 1.00 44.88 188 ARG A O 1
ATOM 1391 N N . SER A 1 189 ? -42.191 18.489 5.324 1.00 42.44 189 SER A N 1
ATOM 1392 C CA . SER A 1 189 ? -43.286 18.986 6.171 1.00 42.44 189 SER A CA 1
ATOM 1393 C C . SER A 1 189 ? -43.655 17.960 7.254 1.00 42.44 189 SER A C 1
ATOM 1395 O O . SER A 1 189 ? -44.072 16.852 6.925 1.00 42.44 189 SER A O 1
ATOM 1397 N N . GLY A 1 190 ? -43.501 18.333 8.532 1.00 48.00 190 GLY A N 1
ATOM 1398 C CA . GLY A 1 190 ? -43.834 17.496 9.696 1.00 48.00 190 GLY A CA 1
ATOM 1399 C C . GLY A 1 190 ? -42.648 17.042 10.560 1.00 48.00 190 GLY A C 1
ATOM 1400 O O . GLY A 1 190 ? -42.888 16.441 11.600 1.00 48.00 190 GLY A O 1
ATOM 1401 N N . GLU A 1 191 ? -41.410 17.360 10.173 1.00 47.28 191 GLU A N 1
ATOM 1402 C CA . GLU A 1 191 ? -40.169 17.022 10.888 1.00 47.28 191 GLU A CA 1
ATOM 1403 C C . GLU A 1 191 ? -39.403 18.311 11.242 1.00 47.28 191 GLU A C 1
ATOM 1405 O O . GLU A 1 191 ? -39.263 19.193 10.395 1.00 47.28 191 GLU A O 1
ATOM 1410 N N . ALA A 1 192 ? -38.869 18.437 12.462 1.00 49.53 192 ALA A N 1
ATOM 1411 C CA . ALA A 1 192 ? -37.911 19.495 12.795 1.00 49.53 192 ALA A CA 1
ATOM 1412 C C . ALA A 1 192 ? -36.491 18.962 12.633 1.00 49.53 192 ALA A C 1
ATOM 1414 O O . ALA A 1 192 ? -36.137 17.941 13.211 1.00 49.53 192 ALA A O 1
ATOM 1415 N N . THR A 1 193 ? -35.648 19.641 11.860 1.00 46.62 193 THR A N 1
ATOM 1416 C CA . THR A 1 193 ? -34.248 19.229 11.700 1.00 46.62 193 THR A CA 1
ATOM 1417 C C . THR A 1 193 ? -33.366 20.044 12.636 1.00 46.62 193 THR A C 1
ATOM 1419 O O . THR A 1 193 ? -33.233 21.260 12.483 1.00 46.62 193 THR A O 1
ATOM 1422 N N . VAL A 1 194 ? -32.737 19.376 13.603 1.00 52.97 194 VAL A N 1
ATOM 1423 C CA . VAL A 1 194 ? -31.746 19.998 14.486 1.00 52.97 194 VAL A CA 1
ATOM 1424 C C . VAL A 1 194 ? -30.393 19.951 13.787 1.00 52.97 194 VAL A C 1
ATOM 1426 O O . VAL A 1 194 ? -29.871 18.871 13.498 1.00 52.97 194 VAL A O 1
ATOM 1429 N N . VAL A 1 195 ? -29.823 21.123 13.501 1.00 53.31 195 VAL A N 1
ATOM 1430 C CA . VAL A 1 195 ? -28.470 21.233 12.947 1.00 53.31 195 VAL A CA 1
ATOM 1431 C C . VAL A 1 195 ? -27.491 21.361 14.111 1.00 53.31 195 VAL A C 1
ATOM 1433 O O . VAL A 1 195 ? -27.518 22.325 14.879 1.00 53.31 195 VAL A O 1
ATOM 1436 N N . THR A 1 196 ? -26.627 20.362 14.256 1.00 55.78 196 THR A N 1
ATOM 1437 C CA . THR A 1 196 ? -25.567 20.320 15.267 1.00 55.78 196 THR A CA 1
ATOM 1438 C C . THR A 1 196 ? -24.248 20.734 14.628 1.00 55.78 196 THR A C 1
ATOM 1440 O O . THR A 1 196 ? -23.893 20.225 13.569 1.00 55.78 196 THR A O 1
ATOM 1443 N N . ARG A 1 197 ? -23.509 21.653 15.255 1.00 51.12 197 ARG A N 1
ATOM 1444 C CA . ARG A 1 197 ? -22.156 22.042 14.833 1.00 51.12 197 ARG A CA 1
ATOM 1445 C C . ARG A 1 197 ? -21.170 21.459 15.841 1.00 51.12 197 ARG A C 1
ATOM 1447 O O . ARG A 1 197 ? -21.195 21.858 17.002 1.00 51.12 197 ARG A O 1
ATOM 1454 N N . PHE A 1 198 ? -20.355 20.485 15.430 1.00 51.56 198 PHE A N 1
ATOM 1455 C CA . PHE A 1 198 ? -19.461 19.725 16.328 1.00 51.56 198 PHE A CA 1
ATOM 1456 C C . PHE A 1 198 ? -20.153 19.186 17.599 1.00 51.56 198 PHE A C 1
ATOM 1458 O O . PHE A 1 198 ? -19.618 19.279 18.700 1.00 51.56 198 PHE A O 1
ATOM 1465 N N . GLY A 1 199 ? -21.377 18.666 17.462 1.00 50.31 199 GLY A N 1
ATOM 1466 C CA . GLY A 1 199 ? -22.144 18.118 18.587 1.00 50.31 199 GLY A CA 1
ATOM 1467 C C . GLY A 1 199 ? -22.828 19.153 19.491 1.00 50.31 199 GLY A C 1
ATOM 1468 O O . GLY A 1 199 ? -23.646 18.757 20.315 1.00 50.31 199 GLY A O 1
ATOM 1469 N N . ASN A 1 200 ? -22.586 20.459 19.312 1.00 39.50 200 ASN A N 1
ATOM 1470 C CA . ASN A 1 200 ? -23.336 21.511 20.003 1.00 39.50 200 ASN A CA 1
ATOM 1471 C C . ASN A 1 200 ? -24.554 21.953 19.161 1.00 39.50 200 ASN A C 1
ATOM 1473 O O . ASN A 1 200 ? -24.380 22.344 17.998 1.00 39.50 200 ASN A O 1
ATOM 1477 N N . PRO A 1 201 ? -25.788 21.905 19.702 1.00 48.38 201 PRO A N 1
ATOM 1478 C CA . PRO A 1 201 ? -26.986 22.345 18.990 1.00 48.38 201 PRO A CA 1
ATOM 1479 C C . PRO A 1 201 ? -26.988 23.876 18.887 1.00 48.38 201 PRO A C 1
ATOM 1481 O O . PRO A 1 201 ? -27.217 24.570 19.872 1.00 48.38 201 PRO A O 1
ATOM 1484 N N . SER A 1 202 ? -26.699 24.420 17.702 1.00 47.97 202 SER A N 1
ATOM 1485 C CA . SER A 1 202 ? -26.587 25.874 17.498 1.00 47.97 202 SER A CA 1
ATOM 1486 C C . SER A 1 202 ? -27.771 26.481 16.742 1.00 47.97 202 SER A C 1
ATOM 1488 O O . SER A 1 202 ? -27.954 27.699 16.783 1.00 47.97 202 SER A O 1
ATOM 1490 N N . ARG A 1 203 ? -28.593 25.667 16.059 1.00 50.53 203 ARG A N 1
ATOM 1491 C CA . ARG A 1 203 ? -29.770 26.149 15.324 1.00 50.53 203 ARG A CA 1
ATOM 1492 C C . ARG A 1 203 ? -30.856 25.074 15.210 1.00 50.53 203 ARG A C 1
ATOM 1494 O O . ARG A 1 203 ? -30.608 23.980 14.707 1.00 50.53 203 ARG A O 1
ATOM 1501 N N . VAL A 1 204 ? -32.070 25.410 15.643 1.00 46.94 204 VAL A N 1
ATOM 1502 C CA . VAL A 1 204 ? -33.283 24.598 15.454 1.00 46.94 204 VAL A CA 1
ATOM 1503 C C . VAL A 1 204 ? -34.076 25.238 14.318 1.00 46.94 204 VAL A C 1
ATOM 1505 O O . VAL A 1 204 ? -34.506 26.381 14.454 1.00 46.94 204 VAL A O 1
ATOM 1508 N N . LEU A 1 205 ? -34.219 24.549 13.183 1.00 50.03 205 LEU A N 1
ATOM 1509 C CA . LEU A 1 205 ? -35.051 25.021 12.075 1.00 50.03 205 LEU A CA 1
ATOM 1510 C C . LEU A 1 205 ? -36.401 24.306 12.110 1.00 50.03 205 LEU A C 1
ATOM 1512 O O . LEU A 1 205 ? -36.468 23.085 11.970 1.00 50.03 205 LEU A O 1
ATOM 1516 N N . LEU A 1 206 ? -37.454 25.092 12.328 1.00 44.56 206 LEU A N 1
ATOM 1517 C CA . LEU A 1 206 ? -38.838 24.636 12.489 1.00 44.56 206 LEU A CA 1
ATOM 1518 C C . LEU A 1 206 ? -39.654 24.767 11.190 1.00 44.56 206 LEU A C 1
ATOM 1520 O O . LEU A 1 206 ? -40.676 24.102 11.047 1.00 44.56 206 LEU A O 1
ATOM 1524 N N . ASP A 1 207 ? -39.198 25.594 10.244 1.00 45.81 207 ASP A N 1
ATOM 1525 C CA . ASP A 1 207 ? -39.952 25.913 9.032 1.00 45.81 207 ASP A CA 1
ATOM 1526 C C . ASP A 1 207 ? -39.632 24.937 7.881 1.00 45.81 207 ASP A C 1
ATOM 1528 O O . ASP A 1 207 ? -38.459 24.742 7.541 1.00 45.81 207 ASP A O 1
ATOM 1532 N N . PRO A 1 208 ? -40.648 24.321 7.247 1.00 43.06 208 PRO A N 1
ATOM 1533 C CA . PRO A 1 208 ? -40.448 23.407 6.129 1.00 43.06 208 PRO A CA 1
ATOM 1534 C C . PRO A 1 208 ? -39.939 24.159 4.894 1.00 43.06 208 PRO A C 1
ATOM 1536 O O . PRO A 1 208 ? -40.604 25.052 4.370 1.00 43.06 208 PRO A O 1
ATOM 1539 N N . GLY A 1 209 ? -38.757 23.784 4.403 1.00 54.59 209 GLY A N 1
ATOM 1540 C CA . GLY A 1 209 ? -38.130 24.444 3.262 1.00 54.59 209 GLY A CA 1
ATOM 1541 C C . GLY A 1 209 ? -36.708 23.970 2.971 1.00 54.59 209 GLY A C 1
ATOM 1542 O O . GLY A 1 209 ? -36.153 23.097 3.641 1.00 54.59 209 GLY A O 1
ATOM 1543 N N . LEU A 1 210 ? -36.120 24.544 1.922 1.00 49.62 210 LEU A N 1
ATOM 1544 C CA . LEU A 1 210 ? -34.721 24.339 1.558 1.00 49.62 210 LEU A CA 1
ATOM 1545 C C . LEU A 1 210 ? -33.853 25.212 2.473 1.00 49.62 210 LEU A C 1
ATOM 1547 O O . LEU A 1 210 ? -33.890 26.436 2.371 1.00 49.62 210 LEU A O 1
ATOM 1551 N N . SER A 1 211 ? -33.089 24.593 3.371 1.00 59.78 211 SER A N 1
ATOM 1552 C CA . SER A 1 211 ? -32.198 25.308 4.283 1.00 59.78 211 SER A CA 1
ATOM 1553 C C . SER A 1 211 ? -30.741 25.102 3.900 1.00 59.78 211 SER A C 1
ATOM 1555 O O . SER A 1 211 ? -30.308 24.001 3.554 1.00 59.78 211 SER A O 1
ATOM 1557 N N . TRP A 1 212 ? -29.971 26.179 4.012 1.00 56.69 212 TRP A N 1
ATOM 1558 C CA . TRP A 1 212 ? -28.525 26.171 3.843 1.00 56.69 212 TRP A CA 1
ATOM 1559 C C . TRP A 1 212 ? -27.841 25.617 5.103 1.00 56.69 212 TRP A C 1
ATOM 1561 O O . TRP A 1 212 ? -28.094 26.115 6.203 1.00 56.69 212 TRP A O 1
ATOM 1571 N N . ARG A 1 213 ? -26.976 24.606 4.949 1.00 63.47 213 ARG A N 1
ATOM 1572 C CA . ARG A 1 213 ? -26.06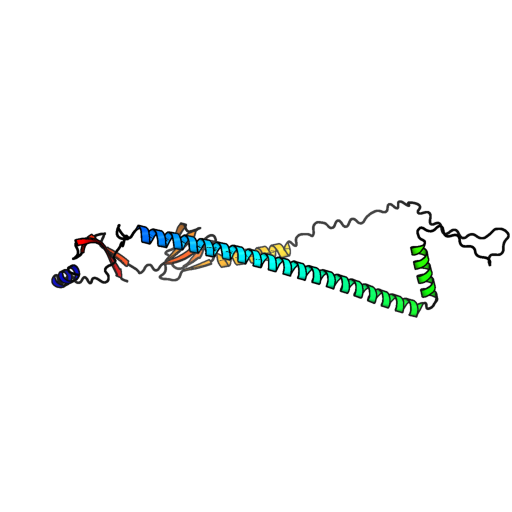4 24.083 5.987 1.00 63.47 213 ARG A CA 1
ATOM 1573 C C . ARG A 1 213 ? -24.619 24.182 5.518 1.00 63.47 213 ARG A C 1
ATOM 1575 O O . ARG A 1 213 ? -24.355 24.212 4.321 1.00 63.47 213 ARG A O 1
ATOM 1582 N N . TRP A 1 214 ? -23.674 24.136 6.444 1.00 59.12 214 TRP A N 1
ATOM 1583 C CA . TRP A 1 214 ? -22.296 23.799 6.099 1.00 59.12 214 TRP A CA 1
ATOM 1584 C C . TRP A 1 214 ? -22.183 22.297 5.795 1.00 59.12 214 TRP A C 1
ATOM 1586 O O . TRP A 1 214 ? -22.846 21.488 6.448 1.00 59.12 214 TRP A O 1
ATOM 1596 N N . PRO A 1 215 ? -21.369 21.890 4.807 1.00 59.44 215 PRO A N 1
ATOM 1597 C CA . PRO A 1 215 ? -21.191 20.481 4.491 1.00 59.44 215 PRO A CA 1
ATOM 1598 C C . PRO A 1 215 ? -20.463 19.758 5.633 1.00 59.44 215 PRO A C 1
ATOM 1600 O O . PRO A 1 215 ? -19.686 20.355 6.387 1.00 59.44 215 PRO A O 1
ATOM 1603 N N . ALA A 1 216 ? -20.712 18.454 5.767 1.00 54.97 216 ALA A N 1
ATOM 1604 C CA . ALA A 1 216 ? -20.000 17.610 6.724 1.00 54.97 216 ALA A CA 1
ATOM 1605 C C . ALA A 1 216 ? -18.471 17.745 6.527 1.00 54.97 216 ALA A C 1
ATOM 1607 O O . ALA A 1 216 ? -18.026 17.866 5.382 1.00 54.97 216 ALA A O 1
ATOM 1608 N N . PRO A 1 217 ? -17.649 17.734 7.595 1.00 56.06 217 PRO A N 1
ATOM 1609 C CA . PRO A 1 217 ? -17.948 17.299 8.967 1.00 56.06 217 PRO A CA 1
ATOM 1610 C C . PRO A 1 217 ? -18.349 18.416 9.954 1.00 56.06 217 PRO A C 1
ATOM 1612 O O . PRO A 1 217 ? -18.438 18.160 11.152 1.00 56.06 217 PRO A O 1
ATOM 1615 N N . PHE A 1 218 ? -18.574 19.650 9.494 1.00 57.72 218 PHE A N 1
ATOM 1616 C CA . PHE A 1 218 ? -18.779 20.794 10.394 1.00 57.72 218 PHE A CA 1
ATOM 1617 C C . PHE A 1 218 ? -20.199 20.873 10.968 1.00 57.72 218 PHE A C 1
ATOM 1619 O O . PHE A 1 218 ? -20.363 21.287 12.116 1.00 57.72 218 PHE A O 1
ATOM 1626 N N . GLU A 1 219 ? -21.215 20.470 10.196 1.00 54.28 219 GLU A N 1
ATOM 1627 C CA . GLU A 1 219 ? -22.622 20.485 10.609 1.00 54.28 219 GLU A CA 1
ATOM 1628 C C . GLU A 1 219 ? -23.338 19.169 10.251 1.00 54.28 219 GLU A C 1
ATOM 1630 O O . GLU A 1 219 ? -23.243 18.687 9.122 1.00 54.28 219 GLU A O 1
ATOM 1635 N N . ALA A 1 220 ? -24.063 18.587 11.213 1.00 48.72 220 ALA A N 1
ATOM 1636 C CA . ALA A 1 220 ? -24.863 17.371 11.046 1.00 48.72 220 ALA A CA 1
ATOM 1637 C C . ALA A 1 220 ? -26.344 17.655 11.339 1.00 48.72 220 ALA A C 1
ATOM 1639 O O . ALA A 1 220 ? -26.673 18.315 12.323 1.00 48.72 220 ALA A O 1
ATOM 1640 N N . ALA A 1 221 ? -27.232 17.159 10.476 1.00 53.34 221 ALA A N 1
ATOM 1641 C CA . ALA A 1 221 ? -28.673 17.389 10.531 1.00 53.34 221 ALA A CA 1
ATOM 1642 C C . ALA A 1 221 ? -29.391 16.126 11.024 1.00 53.34 221 ALA A C 1
ATOM 1644 O O . ALA A 1 221 ? -29.349 15.100 10.346 1.00 53.34 221 ALA A O 1
ATOM 1645 N N . ILE A 1 222 ? -30.037 16.202 12.190 1.00 56.69 222 ILE A N 1
ATOM 1646 C CA . ILE A 1 222 ? -30.791 15.090 12.782 1.00 56.69 222 ILE A CA 1
ATOM 1647 C C . ILE A 1 222 ? -32.282 15.459 12.761 1.00 56.69 222 ILE A C 1
ATOM 1649 O O . ILE A 1 222 ? -32.652 16.467 13.371 1.00 56.69 222 ILE A O 1
ATOM 1653 N N . PRO A 1 223 ? -33.140 14.698 12.059 1.00 51.28 223 PRO A N 1
ATOM 1654 C CA . PRO A 1 223 ? -34.579 14.931 12.074 1.00 51.28 223 PRO A CA 1
ATOM 1655 C C . PRO A 1 223 ? -35.182 14.486 13.414 1.00 51.28 223 PRO A C 1
ATOM 1657 O O . PRO A 1 223 ? -34.849 13.424 13.938 1.00 51.28 223 PRO A O 1
ATOM 1660 N N . VAL A 1 224 ? -36.073 15.307 13.966 1.00 51.03 224 VAL A N 1
ATOM 1661 C CA . VAL A 1 224 ? -36.807 15.082 15.214 1.00 51.03 224 VAL A CA 1
ATOM 1662 C C . VAL A 1 224 ? -38.294 15.283 14.934 1.00 51.03 224 VAL A C 1
ATOM 1664 O O . VAL A 1 224 ? -38.716 16.335 14.450 1.00 51.03 224 VAL A O 1
ATOM 1667 N N . ASP A 1 225 ? -39.093 14.261 15.228 1.00 49.38 225 ASP A N 1
ATOM 1668 C CA . ASP A 1 225 ? -40.547 14.305 15.079 1.00 49.38 225 ASP A CA 1
ATOM 1669 C C . ASP A 1 225 ? -41.172 15.086 16.249 1.00 49.38 225 ASP A C 1
ATOM 1671 O O . ASP A 1 225 ? -41.013 14.725 17.416 1.00 49.38 225 ASP A O 1
ATOM 1675 N N . LEU A 1 226 ? -41.871 16.180 15.940 1.00 52.34 226 LEU A N 1
ATOM 1676 C CA . LEU A 1 226 ? -42.471 17.084 16.930 1.00 52.34 226 LEU A CA 1
ATOM 1677 C C . LEU A 1 226 ? -43.848 16.621 17.435 1.00 52.34 226 LEU A C 1
ATOM 1679 O O . LEU A 1 226 ? -44.477 17.319 18.232 1.00 52.34 226 LEU A O 1
ATOM 1683 N N . ARG A 1 227 ? -44.353 15.474 16.969 1.00 45.06 227 ARG A N 1
ATOM 1684 C CA . ARG A 1 227 ? -45.698 14.986 17.320 1.00 45.06 227 ARG A CA 1
ATOM 1685 C C . ARG A 1 227 ? -45.761 14.225 18.645 1.00 45.06 227 ARG A C 1
ATOM 1687 O O . ARG A 1 227 ? -46.853 13.961 19.131 1.00 45.06 227 ARG A O 1
ATOM 1694 N N . LEU A 1 228 ? -44.623 13.884 19.250 1.00 43.19 228 LEU A N 1
ATOM 1695 C CA . LEU A 1 228 ? -44.584 13.156 20.519 1.00 43.19 228 LEU A CA 1
ATOM 1696 C C . LEU A 1 228 ? -44.761 14.092 21.721 1.00 43.19 228 LEU A C 1
ATOM 1698 O O . LEU A 1 228 ? -43.920 14.950 21.986 1.00 43.19 228 LEU A O 1
ATOM 1702 N N . ARG A 1 229 ? -45.828 13.878 22.499 1.00 45.91 229 ARG A N 1
ATOM 1703 C CA . ARG A 1 229 ? -46.012 14.495 23.819 1.00 45.91 229 ARG A CA 1
ATOM 1704 C C . ARG A 1 229 ? -45.724 13.464 24.907 1.00 45.91 229 ARG A C 1
ATOM 1706 O O . ARG A 1 229 ? -46.254 12.357 24.865 1.00 45.91 229 ARG A O 1
ATOM 1713 N N . THR A 1 230 ? -44.896 13.829 25.887 1.00 46.56 230 THR A N 1
ATOM 1714 C CA . THR A 1 230 ? -44.537 12.963 27.022 1.00 46.56 230 THR A CA 1
ATOM 1715 C C . THR A 1 230 ? -44.750 13.684 28.349 1.00 46.56 230 THR A C 1
ATOM 1717 O O . THR A 1 230 ? -44.304 14.821 28.500 1.00 46.56 230 THR A O 1
ATOM 1720 N N . THR A 1 231 ? -45.369 13.024 29.328 1.00 46.12 231 THR A N 1
ATOM 1721 C CA . THR A 1 231 ? -45.424 13.485 30.726 1.00 46.12 231 THR A CA 1
ATOM 1722 C C . THR A 1 231 ? -44.871 12.416 31.664 1.00 46.12 231 THR A C 1
ATOM 1724 O O . THR A 1 231 ? -44.916 11.223 31.354 1.00 46.12 231 THR A O 1
ATOM 1727 N N . SER A 1 232 ? -44.330 12.838 32.807 1.00 49.34 232 SER A N 1
ATOM 1728 C CA . SER A 1 232 ? -43.746 11.953 33.814 1.00 49.34 232 SER A CA 1
ATOM 1729 C C . SER A 1 232 ? -44.348 12.218 35.191 1.00 49.34 232 SER A C 1
ATOM 1731 O O . SER A 1 232 ? -44.492 13.365 35.611 1.00 49.34 232 SER A O 1
ATOM 1733 N N . SER A 1 233 ? -44.679 11.143 35.902 1.00 58.66 233 SER A N 1
ATOM 1734 C CA . SER A 1 233 ? -44.915 11.165 37.345 1.00 58.66 233 SER A CA 1
ATOM 1735 C C . SER A 1 233 ? -43.555 11.250 38.024 1.00 58.66 233 SER A C 1
ATOM 1737 O O . SER A 1 233 ? -42.751 10.349 37.819 1.00 58.66 233 SER A O 1
ATOM 1739 N N . GLY A 1 234 ? -43.278 12.300 38.802 1.00 56.34 234 GLY A N 1
ATOM 1740 C CA . GLY A 1 234 ? -41.998 12.470 39.506 1.00 56.34 234 GLY A CA 1
ATOM 1741 C C . GLY A 1 234 ? -41.597 11.272 40.385 1.00 56.34 234 GLY A C 1
ATOM 1742 O O . GLY A 1 234 ? -42.412 10.391 40.660 1.00 56.34 234 GLY A O 1
ATOM 1743 N N . LEU A 1 235 ? -40.331 11.248 40.818 1.00 49.56 235 LEU A N 1
ATOM 1744 C CA . LEU A 1 235 ? -39.730 10.150 41.588 1.00 49.56 235 LEU A CA 1
ATOM 1745 C C . LEU A 1 235 ? -40.543 9.853 42.852 1.00 49.56 235 LEU A C 1
ATOM 1747 O O . LEU A 1 235 ? -40.634 10.688 43.754 1.00 49.56 235 LEU A O 1
ATOM 1751 N N . GLN A 1 236 ? -41.124 8.657 42.916 1.00 56.81 236 GLN A N 1
ATOM 1752 C CA . GLN A 1 236 ? -41.951 8.236 44.037 1.00 56.81 236 GLN A CA 1
ATOM 1753 C C . GLN A 1 236 ? -41.314 7.022 44.714 1.00 56.81 236 GLN A C 1
ATOM 1755 O O . GLN A 1 236 ? -41.033 6.008 44.078 1.00 56.81 236 GLN A O 1
ATOM 1760 N N . ASP A 1 237 ? -41.050 7.143 46.013 1.00 57.56 237 ASP A N 1
ATOM 1761 C CA . ASP A 1 237 ? -40.472 6.077 46.834 1.00 57.56 237 ASP A CA 1
ATOM 1762 C C . ASP A 1 237 ? -41.591 5.134 47.297 1.00 57.56 237 ASP A C 1
ATOM 1764 O O . ASP A 1 237 ? -42.525 5.546 47.991 1.00 57.56 237 ASP A O 1
ATOM 1768 N N . VAL A 1 238 ? -41.518 3.875 46.869 1.00 58.84 238 VAL A N 1
ATOM 1769 C CA . VAL A 1 238 ? -42.537 2.851 47.110 1.00 58.84 238 VAL A CA 1
ATOM 1770 C C . VAL A 1 238 ? -41.920 1.627 47.784 1.00 58.84 238 VAL A C 1
ATOM 1772 O O . VAL A 1 238 ? -40.870 1.121 47.390 1.00 58.84 238 VAL A O 1
ATOM 1775 N N . GLY A 1 239 ? -42.599 1.119 48.814 1.00 57.84 239 GLY A N 1
ATOM 1776 C CA . GLY A 1 239 ? -42.191 -0.083 49.541 1.00 57.84 239 GLY A CA 1
ATOM 1777 C C . GLY A 1 239 ? -42.631 -1.371 48.842 1.00 57.84 239 GLY A C 1
ATOM 1778 O O . GLY A 1 239 ? -43.791 -1.520 48.450 1.00 57.84 239 GLY A O 1
ATOM 1779 N N . THR A 1 240 ? -41.714 -2.328 48.714 1.00 65.06 240 THR A N 1
ATOM 1780 C CA . THR A 1 240 ? -42.000 -3.694 48.252 1.00 65.06 240 THR A CA 1
ATOM 1781 C C . THR A 1 240 ? -42.462 -4.585 49.412 1.00 65.06 240 THR A C 1
ATOM 1783 O O . THR A 1 240 ? -42.231 -4.281 50.582 1.00 65.06 240 THR A O 1
ATOM 1786 N N . ARG A 1 241 ? -43.120 -5.712 49.100 1.00 53.53 241 ARG A N 1
ATOM 1787 C CA . ARG A 1 241 ? -43.642 -6.668 50.100 1.00 53.53 241 ARG A CA 1
ATOM 1788 C C . ARG A 1 241 ? -42.550 -7.244 51.017 1.00 53.53 241 ARG A C 1
ATOM 1790 O O . ARG A 1 241 ? -42.862 -7.629 52.139 1.00 53.53 241 ARG A O 1
ATOM 1797 N N . ASP A 1 242 ? -41.301 -7.234 50.560 1.00 61.56 242 ASP A N 1
ATOM 1798 C CA . ASP A 1 242 ? -40.136 -7.760 51.278 1.00 61.56 242 ASP A CA 1
ATOM 1799 C C . ASP A 1 242 ? -39.411 -6.680 52.112 1.00 61.56 242 ASP A C 1
ATOM 1801 O O . ASP A 1 242 ? -38.323 -6.911 52.630 1.00 61.56 242 ASP A O 1
ATOM 1805 N N . GLY A 1 243 ? -39.996 -5.480 52.241 1.00 59.19 243 GLY A N 1
ATOM 1806 C CA . GLY A 1 243 ? -39.459 -4.378 53.051 1.00 59.19 243 GLY A CA 1
ATOM 1807 C C . GLY A 1 243 ? -38.397 -3.517 52.358 1.00 59.19 243 GLY A C 1
ATOM 1808 O O . GLY A 1 243 ? -37.916 -2.551 52.947 1.00 59.19 243 GLY A O 1
ATOM 1809 N N . LEU A 1 244 ? -38.047 -3.816 51.103 1.00 59.97 244 LEU A N 1
ATOM 1810 C CA . LEU A 1 244 ? -37.129 -3.002 50.301 1.00 59.97 244 LEU A CA 1
ATOM 1811 C C . LEU A 1 244 ? -37.851 -1.770 49.746 1.00 59.97 244 LEU A C 1
ATOM 1813 O O . LEU A 1 244 ? -38.958 -1.887 49.213 1.00 59.97 244 LEU A O 1
ATOM 1817 N N . ARG A 1 245 ? -37.211 -0.603 49.841 1.00 52.97 245 ARG A N 1
ATOM 1818 C CA . ARG A 1 245 ? -37.681 0.649 49.233 1.00 52.97 245 ARG A CA 1
ATOM 1819 C C . ARG A 1 245 ? -37.132 0.755 47.819 1.00 52.97 245 ARG A C 1
ATOM 1821 O O . ARG A 1 245 ? -35.925 0.630 47.622 1.00 52.97 245 ARG A O 1
ATOM 1828 N N . ILE A 1 246 ? -38.016 0.960 46.850 1.00 56.25 246 ILE A N 1
ATOM 1829 C CA . ILE A 1 246 ? -37.652 1.178 45.452 1.00 56.25 246 ILE A CA 1
ATOM 1830 C C . ILE A 1 246 ? -38.194 2.530 45.005 1.00 56.25 246 ILE A C 1
ATOM 1832 O O . ILE A 1 246 ? -39.313 2.906 45.343 1.00 56.25 246 ILE A O 1
ATOM 1836 N N . ILE A 1 247 ? -37.390 3.266 44.249 1.00 63.94 247 ILE A N 1
ATOM 1837 C CA . ILE A 1 247 ? -37.818 4.513 43.623 1.00 63.94 247 ILE A CA 1
ATOM 1838 C C . ILE A 1 247 ? -38.383 4.146 42.253 1.00 63.94 247 ILE A C 1
ATOM 1840 O O . ILE A 1 247 ? -37.765 3.383 41.506 1.00 63.94 247 ILE A O 1
ATOM 1844 N N . VAL A 1 248 ? -39.597 4.614 41.968 1.00 51.94 248 VAL A N 1
ATOM 1845 C CA . VAL A 1 248 ? -40.320 4.304 40.735 1.00 51.94 248 VAL A CA 1
ATOM 1846 C C . VAL A 1 248 ? -40.767 5.605 40.083 1.00 51.94 248 VAL A C 1
ATOM 1848 O O . VAL A 1 248 ? -41.302 6.497 40.743 1.00 51.94 248 VAL A O 1
ATOM 1851 N N . GLN A 1 249 ? -40.579 5.685 38.768 1.00 61.09 249 GLN A N 1
ATOM 1852 C CA . GLN A 1 249 ? -41.024 6.790 37.930 1.00 61.09 249 GLN A CA 1
ATOM 1853 C C . GLN A 1 249 ? -41.904 6.242 36.802 1.00 61.09 249 GLN A C 1
ATOM 1855 O O . GLN A 1 249 ? -41.544 5.264 36.143 1.00 61.09 249 GLN A O 1
ATOM 1860 N N . ALA A 1 250 ? -43.070 6.850 36.582 1.00 54.03 250 ALA A N 1
ATOM 1861 C CA . ALA A 1 250 ? -43.978 6.459 35.504 1.00 54.03 250 ALA A CA 1
ATOM 1862 C C . ALA A 1 250 ? -43.921 7.482 34.365 1.00 54.03 250 ALA A C 1
ATOM 1864 O O . ALA A 1 250 ? -43.899 8.691 34.608 1.00 54.03 250 ALA A O 1
ATOM 1865 N N . TYR A 1 251 ? -43.918 6.994 33.126 1.00 45.56 251 TYR A N 1
ATOM 1866 C CA . TYR A 1 251 ? -43.881 7.810 31.914 1.00 45.56 251 TYR A CA 1
ATOM 1867 C C . TYR A 1 251 ? -45.106 7.511 31.051 1.00 45.56 251 TYR A C 1
ATOM 1869 O O . TYR A 1 251 ? -45.460 6.348 30.858 1.00 45.56 251 TYR A O 1
ATOM 1877 N N . VAL A 1 252 ? -45.738 8.560 30.526 1.00 53.41 252 VAL A N 1
ATOM 1878 C CA . VAL A 1 252 ? -46.879 8.466 29.606 1.00 53.41 252 VAL A CA 1
ATOM 1879 C C . VAL A 1 252 ? -46.526 9.228 28.333 1.00 53.41 252 VAL A C 1
ATOM 1881 O O . VAL A 1 252 ? -46.164 10.403 28.401 1.00 53.41 252 VAL A O 1
ATOM 1884 N N . ALA A 1 253 ? -46.623 8.561 27.182 1.00 44.88 253 ALA A N 1
ATOM 1885 C CA . ALA A 1 253 ? -46.384 9.143 25.864 1.00 44.88 253 ALA A CA 1
ATOM 1886 C C . ALA A 1 253 ? -47.598 8.907 24.958 1.00 44.88 253 ALA A C 1
ATOM 1888 O O . ALA A 1 253 ? -48.125 7.796 24.920 1.00 44.88 253 ALA A O 1
ATOM 1889 N N . TRP A 1 254 ? -48.039 9.943 24.244 1.00 50.31 254 TRP A N 1
ATOM 1890 C CA . TRP A 1 254 ? -49.150 9.865 23.292 1.00 50.31 254 TRP A CA 1
ATOM 1891 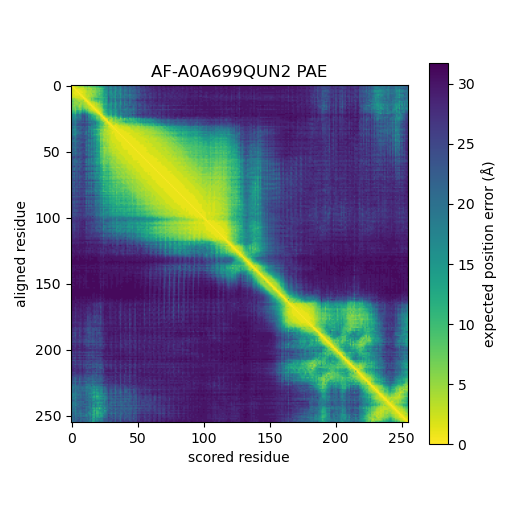C C . TRP A 1 254 ? -48.914 10.789 22.088 1.00 50.31 254 TRP A C 1
ATOM 1893 O O . TRP A 1 254 ? -48.084 11.703 22.148 1.00 50.31 254 TRP A O 1
ATOM 1903 N N . GLN A 1 255 ? -49.624 10.501 20.993 1.00 51.41 255 GLN A N 1
ATOM 1904 C CA . GLN A 1 255 ? -49.679 11.309 19.768 1.00 51.41 255 GLN A CA 1
ATOM 1905 C C . GLN A 1 255 ? -50.913 12.212 19.767 1.00 51.41 255 GLN A C 1
ATOM 1907 O O . GLN A 1 255 ? -51.955 11.783 20.314 1.00 51.41 255 GLN A O 1
#

Mean predicted aligned error: 21.67 Å

InterPro domains:
  IPR001107 Band 7 domain [PF01145] (186-255)

Organism: Tanacetum cinerariifolium (NCBI:txid118510)

Radius of gyration: 46.16 Å; Cα contacts (8 Å, |Δi|>4): 179; chains: 1; bounding box: 128×43×101 Å

pLDDT: mean 70.06, std 19.4, range [38.69, 98.5]

Sequence (255 aa):
NAVARDLKKLDSGVEILATVVESIHPPAGAANAYHAVQAAQISAQALIARERGAAADQANLAQLHASIAHDQAAANSREVMSTAQSADLRFGAEQQGYAKAGQAFLLEQYLSQLTLGMTHAKLLVLDHRLGGSSAPTIDLRHDHGGHHHGHHHHGEASGPVGFPWRRASLAAVLIAFAVAAASLVQVRSGEATVVTRFGNPSRVLLDPGLSWRWPAPFEAAIPVDLRLRTTSSGLQDVGTRDGLRIIVQAYVAWQ

Secondary structure (DSSP, 8-state):
-HHHHHHHHTT--------EE---PPPTTTHHHHHHHHHHHHHHHHHHHHHHHHHHHHHHHHHHHHHHHHHHHHHHHHHHHHHHHHHHHHHHHHHHHHHHHTHHHHHHHHHHHHHHHTTTS--EEE-TTS-SSS--EEE-------------------------HHHHHHHHHHHHHHHHHHTEEEPPTTEEEEEEETTEEEEEE-S-SEEE-PPTTSEEEEEEETT-EEEEEEEEEEE-TTS-EEEEEEEEEE-

Nearest PDB structures (foldseek):
  9cz2-assembly1_XB  TM=6.352E-01  e=7.985E-05  Escherichia coli BL21
  8rrh-assembly1_E  TM=6.004E-01  e=1.861E-02  Homo sapiens